Protein AF-A0A820Q4K0-F1 (afdb_monomer_lite)

Foldseek 3Di:
DVVVVVVCVVCVVVVHHCPDDDDQQLLLVLLVCLVVQDAAWAWEWEWEAAAFKTKIWIWIDHRQEIETQFIFMDGGAHNVNLLVLVLVVVQVVCCVPVVDGLVVPPPLSVLSSVQSSVQLLVQLPDQKDWRWDQCSDPRDTDTDMDGNVNSCVSCVVSLLVSVVRVVVRCVSSVHDLQRHDAYEYAYDRCSRVSSLVSVCVVSVNDDHDPPDDRVCSSVSSVCLQVPPDDPSNPPRDYDDDDNDDDDDDD

Sequence (250 aa):
TSKRQAIKDAGAIAGLTVLCIMNESTTTAIAYGLVNKISAERNVLAFDLGGSNVNITVLKIEEDDFKATSIASSTHLGGDDFVNRMVEYFVRDFKRKYNKDLQDSKRGLRQLRNACEFAKLTLSSSCQASIEIDSLHEDIDFYWTITRECCEELNADLFRSTIEPIEKALRDAKIDKASVHEIVLVGGSTRIPKVQQILQDFFNGKQLNRSMELDEAVAYGAAVLTGDKSEEVKDLLLMEVVPHSLASKI

Radius of gyration: 21.15 Å; chains: 1; bounding box: 47×46×64 Å

Secondary structure (DSSP, 8-state):
-HHHHHHHHHHHHTT--------HHHHHHHHHHHHHT--S-EEEEEEEE-SS-EEEEEEEEETTEEEEEEEEEESS-SHHHHHHHHHHHHHHHHHHHHS--GGG-HHHHHHHHHHHHHHHHHHTTSSEEEEEEEEEETTEEEEEEEEHHHHHHHTHHHHHHTHHHHHHHHHHHT--GGG--EEEEESGGGG-HHHHHHHHHHTTTPPPB-SS-HHHHHHHHHHHHHSS--TTTTT-EEEPPPSS------

Structure (mmCIF, N/CA/C/O backbone):
data_AF-A0A820Q4K0-F1
#
_entry.id   AF-A0A820Q4K0-F1
#
loop_
_atom_site.group_PDB
_atom_site.id
_atom_site.type_symbol
_atom_site.label_atom_id
_atom_site.label_alt_id
_atom_site.label_comp_id
_atom_site.label_asym_id
_atom_site.label_entity_id
_atom_site.label_seq_id
_atom_site.pdbx_PDB_ins_code
_atom_site.Cartn_x
_atom_site.Cartn_y
_atom_site.Cartn_z
_atom_site.occupancy
_atom_site.B_iso_or_equiv
_atom_site.auth_seq_id
_atom_site.auth_comp_id
_atom_site.auth_asym_id
_atom_site.auth_atom_id
_atom_site.pdbx_PDB_model_num
ATOM 1 N N . THR A 1 1 ? -10.474 9.992 -18.055 1.00 57.84 1 THR A N 1
ATOM 2 C CA . THR A 1 1 ? -10.602 11.339 -18.660 1.00 57.84 1 THR A CA 1
ATOM 3 C C . THR A 1 1 ? -11.122 12.387 -17.682 1.00 57.84 1 THR A C 1
ATOM 5 O O . THR A 1 1 ? -10.485 13.422 -17.589 1.00 57.84 1 THR A O 1
ATOM 8 N N . SER A 1 2 ? -12.155 12.126 -16.865 1.00 76.31 2 SER A N 1
ATOM 9 C CA . SER A 1 2 ? -12.651 1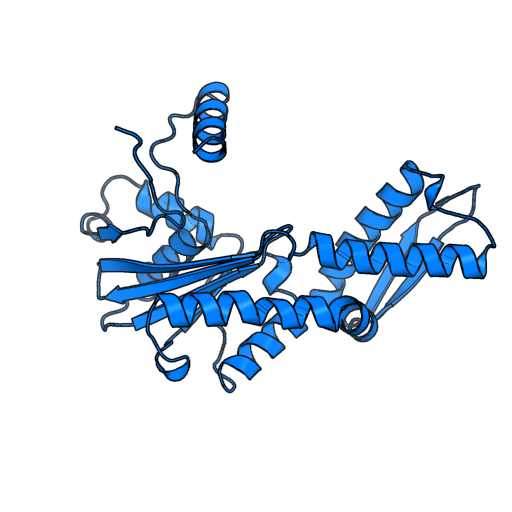3.101 -15.860 1.00 76.31 2 SER A CA 1
ATOM 10 C C . SER A 1 2 ? -11.624 13.497 -14.772 1.00 76.31 2 SER A C 1
ATOM 12 O O . SER A 1 2 ? -11.409 14.683 -14.548 1.00 76.31 2 SER A O 1
ATOM 14 N N . LYS A 1 3 ? -10.907 12.538 -14.158 1.00 75.31 3 LYS A N 1
ATOM 15 C CA . LYS A 1 3 ? -9.921 12.837 -13.091 1.00 75.31 3 LYS A CA 1
ATOM 16 C C . LYS A 1 3 ? -8.741 13.706 -13.555 1.00 75.31 3 LYS A C 1
ATOM 18 O O . LYS A 1 3 ? -8.362 14.638 -12.862 1.00 75.31 3 LYS A O 1
ATOM 23 N N . ARG A 1 4 ? -8.174 13.423 -14.738 1.00 81.88 4 ARG A N 1
ATOM 24 C CA . ARG A 1 4 ? -7.051 14.210 -15.287 1.00 81.88 4 ARG A CA 1
ATOM 25 C C . ARG A 1 4 ? -7.471 15.650 -15.605 1.00 81.88 4 ARG A C 1
ATOM 27 O O . ARG A 1 4 ? -6.671 16.552 -15.404 1.00 81.88 4 ARG A O 1
ATOM 34 N N . GLN A 1 5 ? -8.713 15.870 -16.046 1.00 84.38 5 GLN A N 1
ATOM 35 C CA . GLN A 1 5 ? -9.229 17.225 -16.249 1.00 84.38 5 GLN A CA 1
ATOM 36 C C . GLN A 1 5 ? -9.386 17.969 -14.918 1.00 84.38 5 GLN A C 1
ATOM 38 O O . GLN A 1 5 ? -8.884 19.077 -14.794 1.00 84.38 5 GLN A O 1
ATOM 43 N N . ALA A 1 6 ? -9.952 17.318 -13.897 1.00 88.56 6 ALA A N 1
ATOM 44 C CA . ALA A 1 6 ? -10.088 17.916 -12.568 1.00 88.56 6 ALA A CA 1
ATOM 4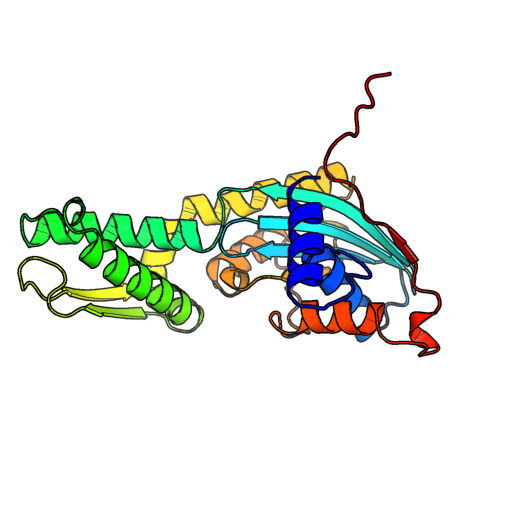5 C C . ALA A 1 6 ? -8.738 18.354 -11.964 1.00 88.56 6 ALA A C 1
ATOM 47 O O . ALA A 1 6 ? -8.668 19.390 -11.311 1.00 88.56 6 ALA A O 1
ATOM 48 N N . ILE A 1 7 ? -7.653 17.607 -12.214 1.00 87.19 7 ILE A N 1
ATOM 49 C CA . ILE A 1 7 ? -6.295 17.993 -11.788 1.00 87.19 7 ILE A CA 1
ATOM 50 C C . ILE A 1 7 ? -5.813 19.252 -12.527 1.00 87.19 7 ILE A C 1
ATOM 52 O O . ILE A 1 7 ? -5.234 20.138 -11.901 1.00 87.19 7 ILE A O 1
ATOM 56 N N . LYS A 1 8 ? -6.069 19.365 -13.840 1.00 88.25 8 LYS A N 1
ATOM 57 C CA . LYS A 1 8 ? -5.738 20.582 -14.605 1.00 88.25 8 LYS A CA 1
ATOM 58 C C . LYS A 1 8 ? -6.500 21.794 -14.082 1.00 88.25 8 LYS A C 1
ATOM 60 O O . LYS A 1 8 ? -5.903 22.850 -13.898 1.00 88.25 8 LYS A O 1
ATOM 65 N N . ASP A 1 9 ? -7.788 21.616 -13.806 1.00 90.38 9 ASP A N 1
ATOM 66 C CA . ASP A 1 9 ? -8.648 22.678 -13.290 1.00 90.38 9 ASP A CA 1
ATOM 67 C C . ASP A 1 9 ? -8.188 23.117 -11.890 1.00 90.38 9 ASP A C 1
ATOM 69 O O . ASP A 1 9 ? -8.082 24.311 -11.623 1.00 90.38 9 ASP A O 1
ATOM 73 N N . ALA A 1 10 ? -7.825 22.169 -11.018 1.00 92.75 10 ALA A N 1
ATOM 74 C CA . ALA A 1 10 ? -7.258 22.466 -9.703 1.00 92.75 10 ALA A CA 1
ATOM 75 C C . ALA A 1 10 ? -5.939 23.252 -9.801 1.00 92.75 10 ALA A C 1
ATOM 77 O O . ALA A 1 10 ? -5.748 24.218 -9.063 1.00 92.75 10 ALA A O 1
ATOM 78 N N . GLY A 1 11 ? -5.057 22.884 -10.739 1.00 91.44 11 GLY A N 1
ATOM 79 C CA . GLY A 1 11 ? -3.834 23.638 -11.023 1.00 91.44 11 GLY A CA 1
ATOM 80 C C . GLY A 1 11 ? -4.129 25.070 -11.472 1.00 91.44 11 GLY A C 1
ATOM 81 O O . GLY A 1 11 ? -3.562 26.010 -10.922 1.00 91.44 11 GLY A O 1
ATOM 82 N N . ALA A 1 12 ? -5.087 25.249 -12.386 1.00 92.31 12 ALA A N 1
ATOM 83 C CA . ALA A 1 12 ? -5.507 26.569 -12.851 1.00 92.31 12 ALA A CA 1
ATOM 84 C C . ALA A 1 12 ? -6.090 27.434 -11.718 1.00 92.31 12 ALA A C 1
ATOM 86 O O . ALA A 1 12 ? -5.747 28.610 -11.611 1.00 92.31 12 ALA A O 1
ATOM 87 N N . ILE A 1 13 ? -6.914 26.853 -10.836 1.00 94.75 13 ILE A N 1
ATOM 88 C CA . ILE A 1 13 ? -7.452 27.533 -9.643 1.00 94.75 13 ILE A CA 1
ATOM 89 C C . ILE A 1 13 ? -6.322 27.971 -8.698 1.00 94.75 13 ILE A C 1
ATOM 91 O O . ILE A 1 13 ? -6.395 29.050 -8.114 1.00 94.75 13 ILE A O 1
ATOM 95 N N . ALA A 1 14 ? -5.264 27.168 -8.574 1.00 94.56 14 ALA A N 1
ATOM 96 C CA . ALA A 1 14 ? -4.082 27.489 -7.776 1.00 94.56 14 ALA A CA 1
ATOM 97 C C . ALA A 1 14 ? -3.106 28.471 -8.462 1.00 94.56 14 ALA A C 1
ATOM 99 O O . ALA A 1 14 ? -2.073 28.801 -7.882 1.00 94.56 14 ALA A O 1
ATOM 100 N N . GLY A 1 15 ? -3.400 28.937 -9.683 1.00 93.69 15 GLY A N 1
ATOM 101 C CA . GLY A 1 15 ? -2.516 29.821 -10.450 1.00 93.69 15 GLY A CA 1
ATOM 102 C C . GLY A 1 15 ? -1.305 29.117 -11.077 1.00 93.69 15 GLY A C 1
ATOM 103 O O . GLY A 1 15 ? -0.322 29.777 -11.406 1.00 93.69 15 GLY A O 1
ATOM 104 N N . LEU A 1 16 ? -1.357 27.791 -11.240 1.00 90.94 16 LEU A N 1
ATOM 105 C CA . LEU A 1 16 ? -0.292 26.972 -11.820 1.00 90.94 16 LEU A CA 1
ATOM 106 C C . LEU A 1 16 ? -0.652 26.507 -13.237 1.00 90.94 16 LEU A C 1
ATOM 108 O O . LEU A 1 16 ? -1.731 25.965 -13.484 1.00 90.94 16 LEU A O 1
ATOM 112 N N . THR A 1 17 ? 0.295 26.635 -14.166 1.00 88.12 17 THR A N 1
ATOM 113 C CA . THR A 1 17 ? 0.176 26.047 -15.507 1.00 88.12 17 THR A CA 1
ATOM 114 C C . THR A 1 17 ? 0.579 24.575 -15.461 1.00 88.12 17 THR A C 1
ATOM 116 O O . THR A 1 17 ? 1.755 24.249 -15.312 1.00 88.12 17 THR A O 1
ATOM 119 N N . VAL A 1 18 ? -0.389 23.668 -15.613 1.00 84.94 18 VAL A N 1
ATOM 120 C CA . VAL A 1 18 ? -0.128 22.218 -15.632 1.00 84.94 18 VAL A CA 1
ATOM 121 C C . VAL A 1 18 ? 0.455 21.807 -16.987 1.00 84.94 18 VAL A C 1
ATOM 123 O O . VAL A 1 18 ? -0.283 21.639 -17.958 1.00 84.94 18 VAL A O 1
ATOM 126 N N . LEU A 1 19 ? 1.780 21.637 -17.041 1.00 82.25 19 LEU A N 1
ATOM 127 C CA . LEU A 1 19 ? 2.513 21.258 -18.258 1.00 82.25 19 LEU A CA 1
ATOM 128 C C . LEU A 1 19 ? 2.236 19.809 -18.681 1.00 82.25 19 LEU A C 1
ATOM 130 O O . LEU A 1 19 ? 1.968 19.534 -19.848 1.00 82.25 19 LEU A O 1
ATOM 134 N N . CYS A 1 20 ? 2.269 18.882 -17.724 1.00 80.38 20 CYS A N 1
ATOM 135 C CA . CYS A 1 20 ? 2.061 17.458 -17.956 1.00 80.38 20 CYS A CA 1
ATOM 136 C C . CYS A 1 20 ? 1.404 16.806 -16.730 1.00 80.38 20 CYS A C 1
ATOM 138 O O . CYS A 1 20 ? 1.534 17.296 -15.610 1.00 80.38 20 CYS A O 1
ATOM 140 N N . ILE A 1 21 ? 0.684 15.701 -16.945 1.00 81.62 21 ILE A N 1
ATOM 141 C CA . ILE A 1 21 ? 0.180 14.827 -15.879 1.00 81.62 21 ILE A CA 1
ATOM 142 C C . ILE A 1 21 ? 0.748 13.440 -16.134 1.00 81.62 21 ILE A C 1
ATOM 144 O O . ILE A 1 21 ? 0.435 12.831 -17.161 1.00 81.62 21 ILE A O 1
ATOM 148 N N . MET A 1 22 ? 1.526 12.949 -15.179 1.00 78.75 22 MET A N 1
ATOM 149 C CA . MET A 1 22 ? 2.249 11.683 -15.270 1.00 78.75 22 MET A CA 1
ATOM 150 C C . MET A 1 22 ? 1.752 10.716 -14.207 1.00 78.75 22 MET A C 1
ATOM 152 O O . MET A 1 22 ? 1.202 11.136 -13.184 1.00 78.75 22 MET A O 1
ATOM 156 N N . ASN A 1 23 ? 1.916 9.420 -14.458 1.00 79.12 23 ASN A N 1
ATOM 157 C CA . ASN A 1 23 ? 1.622 8.420 -13.441 1.00 79.12 23 ASN A CA 1
ATOM 158 C C . ASN A 1 23 ? 2.784 8.331 -12.442 1.00 79.12 23 ASN A C 1
ATOM 160 O O . ASN A 1 23 ? 3.955 8.438 -12.813 1.00 79.12 23 ASN A O 1
ATOM 164 N N . GLU A 1 24 ? 2.452 8.109 -11.173 1.00 79.81 24 GLU A N 1
ATOM 165 C CA . GLU A 1 24 ? 3.412 8.064 -10.067 1.00 79.81 24 GLU A CA 1
ATOM 166 C C . GLU A 1 24 ? 4.464 6.965 -10.264 1.00 79.81 24 GLU A C 1
ATOM 168 O O . GLU A 1 24 ? 5.661 7.240 -10.308 1.00 79.81 24 GLU A O 1
ATOM 173 N N . SER A 1 25 ? 4.011 5.732 -10.502 1.00 80.50 25 SER A N 1
ATOM 174 C CA . SER A 1 25 ? 4.875 4.567 -10.721 1.00 80.50 25 SER A CA 1
ATOM 175 C C . SER A 1 25 ? 5.806 4.722 -11.926 1.00 80.50 25 SER A C 1
ATOM 177 O O . SER A 1 25 ? 6.966 4.316 -11.869 1.00 80.50 25 SER A O 1
ATOM 179 N N . THR A 1 26 ? 5.331 5.353 -13.003 1.00 79.94 26 THR A N 1
ATOM 180 C CA . THR A 1 26 ? 6.148 5.674 -14.179 1.00 79.94 26 THR A CA 1
ATOM 181 C C . THR A 1 26 ? 7.203 6.724 -13.840 1.00 79.94 26 THR A C 1
ATOM 183 O O . THR A 1 26 ? 8.375 6.535 -14.149 1.00 79.94 26 THR A O 1
ATOM 186 N N . THR A 1 27 ? 6.810 7.795 -13.149 1.00 82.12 27 THR A N 1
ATOM 187 C CA . THR A 1 27 ? 7.708 8.890 -12.752 1.00 82.12 27 THR A CA 1
ATOM 188 C C . THR A 1 27 ? 8.833 8.390 -11.843 1.00 82.12 27 THR A C 1
ATOM 190 O O . THR A 1 27 ? 10.001 8.701 -12.073 1.00 82.12 27 THR A O 1
ATOM 193 N N . THR A 1 28 ? 8.506 7.547 -10.862 1.00 80.56 28 THR A N 1
ATOM 194 C CA . THR A 1 28 ? 9.495 6.943 -9.961 1.00 80.56 28 THR A CA 1
ATOM 195 C C . THR A 1 28 ? 10.444 5.993 -10.691 1.00 80.56 28 THR A C 1
ATOM 197 O O . THR A 1 28 ? 11.642 5.988 -10.416 1.00 80.56 28 THR A O 1
ATOM 200 N N . ALA A 1 29 ? 9.954 5.214 -11.656 1.00 78.12 29 ALA A N 1
ATOM 201 C CA . ALA A 1 29 ? 10.814 4.339 -12.449 1.00 78.12 29 ALA A CA 1
ATOM 202 C C . ALA A 1 29 ? 11.777 5.113 -13.370 1.00 78.12 29 ALA A C 1
ATOM 204 O O . ALA A 1 29 ? 12.913 4.680 -13.564 1.00 78.12 29 ALA A O 1
ATOM 205 N N . ILE A 1 30 ? 11.360 6.268 -13.900 1.00 77.62 30 ILE A N 1
ATOM 206 C CA . ILE A 1 30 ? 12.244 7.167 -14.661 1.00 77.62 30 ILE A CA 1
ATOM 207 C C . ILE A 1 30 ? 13.328 7.729 -13.748 1.00 77.62 30 ILE A C 1
ATOM 209 O O . ILE A 1 30 ? 14.513 7.635 -14.061 1.00 77.62 30 ILE A O 1
ATOM 213 N N . ALA A 1 31 ? 12.926 8.254 -12.587 1.00 80.88 31 ALA A N 1
ATOM 214 C CA . ALA A 1 31 ? 13.856 8.743 -11.579 1.00 80.88 31 ALA A CA 1
ATOM 215 C C . ALA A 1 31 ? 14.898 7.669 -11.215 1.00 80.88 31 ALA A C 1
ATOM 217 O O . ALA A 1 31 ? 16.091 7.957 -11.142 1.00 80.88 31 ALA A O 1
ATOM 218 N N . TYR A 1 32 ? 14.458 6.415 -11.091 1.00 80.00 32 TYR A N 1
ATOM 219 C CA . TYR A 1 32 ? 15.334 5.272 -10.866 1.00 80.00 32 TYR A CA 1
ATOM 220 C C . TYR A 1 32 ? 16.336 5.038 -12.006 1.00 80.00 32 TYR A C 1
ATOM 222 O O . TYR A 1 32 ? 17.532 4.898 -11.733 1.00 80.00 32 TYR A O 1
ATOM 230 N N . GLY A 1 33 ? 15.884 4.988 -13.263 1.00 78.44 33 GLY A N 1
ATOM 231 C CA . GLY A 1 33 ? 16.781 4.722 -14.394 1.00 78.44 33 GLY A CA 1
ATOM 232 C C . GLY A 1 33 ? 17.818 5.826 -14.607 1.00 78.44 33 GLY A C 1
ATOM 233 O O . GLY A 1 33 ? 18.982 5.519 -14.860 1.00 78.44 33 GLY A O 1
ATOM 234 N N . LEU A 1 34 ? 17.428 7.085 -14.384 1.00 76.19 34 LEU A N 1
ATOM 235 C CA . LEU A 1 34 ? 18.319 8.243 -14.475 1.00 76.19 34 LEU A CA 1
ATOM 236 C C . LEU A 1 34 ? 19.403 8.242 -13.393 1.00 76.19 34 LEU A C 1
ATOM 238 O O . LEU A 1 34 ? 20.582 8.434 -13.689 1.00 76.19 34 LEU A O 1
ATOM 242 N N . VAL A 1 35 ? 19.033 7.970 -12.137 1.00 76.69 35 VAL A N 1
ATOM 243 C CA . VAL A 1 35 ? 19.993 7.940 -11.020 1.00 76.69 35 VAL A CA 1
ATOM 244 C C . VAL A 1 35 ? 21.005 6.800 -11.176 1.00 76.69 35 VAL A C 1
ATOM 246 O O . VAL A 1 35 ? 22.177 6.964 -10.837 1.00 76.69 35 VAL A O 1
ATOM 249 N N . ASN A 1 36 ? 20.580 5.650 -11.707 1.00 75.69 36 ASN A N 1
ATOM 250 C CA . ASN A 1 36 ? 21.418 4.450 -11.784 1.00 75.69 36 ASN A CA 1
ATOM 251 C C . ASN A 1 36 ? 22.207 4.298 -13.097 1.00 75.69 36 ASN A C 1
ATOM 253 O O . ASN A 1 36 ? 22.959 3.331 -13.215 1.00 75.69 36 ASN A O 1
ATOM 257 N N . LYS A 1 37 ? 22.072 5.230 -14.055 1.00 72.25 37 LYS A N 1
ATOM 258 C CA . LYS A 1 37 ? 22.788 5.239 -15.350 1.00 72.25 37 LYS A CA 1
ATOM 259 C C . LYS A 1 37 ? 22.780 3.869 -16.041 1.00 72.25 37 LYS A C 1
ATOM 261 O O . LYS A 1 37 ? 23.823 3.245 -16.253 1.00 72.25 37 LYS A O 1
ATOM 266 N N . ILE A 1 38 ? 21.581 3.372 -16.337 1.00 73.12 38 ILE A N 1
ATOM 267 C CA . ILE A 1 38 ? 21.377 2.037 -16.905 1.00 73.12 38 ILE A CA 1
ATOM 268 C C . ILE A 1 38 ? 21.881 1.999 -18.357 1.00 73.12 38 ILE A C 1
ATOM 270 O O . ILE A 1 38 ? 21.264 2.563 -19.249 1.00 73.12 38 ILE A O 1
ATOM 274 N N . SER A 1 39 ? 22.988 1.293 -18.601 1.00 72.38 39 SER A N 1
ATOM 275 C CA . SER A 1 39 ? 23.614 1.171 -19.930 1.00 72.38 39 SER A CA 1
ATOM 276 C C . SER A 1 39 ? 23.182 -0.055 -20.742 1.00 72.38 39 SER A C 1
ATOM 278 O O . SER A 1 39 ? 23.618 -0.230 -21.873 1.00 72.38 39 SER A O 1
ATOM 280 N N . ALA A 1 40 ? 22.372 -0.943 -20.166 1.00 84.62 40 ALA A N 1
ATOM 281 C CA . ALA A 1 40 ? 21.890 -2.153 -20.825 1.00 84.62 40 ALA A CA 1
ATOM 282 C C . ALA A 1 40 ? 20.383 -2.284 -20.635 1.00 84.62 40 ALA A C 1
ATOM 284 O O . ALA A 1 40 ? 19.865 -1.887 -19.594 1.00 84.62 40 ALA A O 1
ATOM 285 N N . GLU A 1 41 ? 19.707 -2.899 -21.603 1.00 88.75 41 GLU A N 1
ATOM 286 C CA . GLU A 1 41 ? 18.271 -3.159 -21.537 1.00 88.75 41 GLU A CA 1
ATOM 287 C C . GLU A 1 41 ? 17.882 -3.840 -20.213 1.00 88.75 41 GLU A C 1
ATOM 289 O O . GLU A 1 41 ? 18.374 -4.921 -19.874 1.00 88.75 41 GLU A O 1
ATOM 294 N N . ARG A 1 42 ? 16.969 -3.215 -19.462 1.00 91.50 42 ARG A N 1
ATOM 295 C CA . ARG A 1 42 ? 16.428 -3.760 -18.215 1.00 91.50 42 ARG A CA 1
ATOM 296 C C . ARG A 1 42 ? 14.915 -3.658 -18.167 1.00 91.50 42 ARG A C 1
ATOM 298 O O . ARG A 1 42 ? 14.326 -2.607 -18.398 1.00 91.50 42 ARG A O 1
ATOM 305 N N . ASN A 1 43 ? 14.296 -4.757 -17.750 1.00 93.31 43 ASN A N 1
ATOM 306 C CA . ASN A 1 43 ? 12.899 -4.762 -17.329 1.00 93.31 43 ASN A CA 1
ATOM 307 C C . ASN A 1 43 ? 12.816 -4.393 -15.847 1.00 93.31 43 ASN A C 1
ATOM 309 O O . ASN A 1 43 ? 13.322 -5.131 -14.995 1.00 93.31 43 ASN A O 1
ATOM 313 N N . VAL A 1 44 ? 12.163 -3.279 -15.548 1.00 92.62 44 VAL A N 1
ATOM 314 C CA . VAL A 1 44 ? 11.932 -2.771 -14.196 1.00 92.62 44 VAL A CA 1
ATOM 315 C C . VAL A 1 44 ? 10.452 -2.895 -13.869 1.00 92.62 44 VAL A C 1
ATOM 317 O O . VAL A 1 44 ? 9.602 -2.498 -14.662 1.00 92.62 44 VAL A O 1
ATOM 320 N N . LEU A 1 45 ? 10.133 -3.436 -12.698 1.00 94.50 45 LEU A N 1
ATOM 321 C CA . LEU A 1 45 ? 8.769 -3.467 -12.186 1.00 94.50 45 LEU A CA 1
ATOM 322 C C . LEU A 1 45 ? 8.619 -2.432 -11.075 1.00 94.50 45 LEU A C 1
ATOM 324 O O . LEU A 1 45 ? 9.256 -2.548 -10.032 1.00 94.50 45 LEU A O 1
ATOM 328 N N . ALA A 1 46 ? 7.763 -1.439 -11.290 1.00 92.50 46 ALA A N 1
ATOM 329 C CA . ALA A 1 46 ? 7.354 -0.501 -10.256 1.00 92.50 46 ALA A CA 1
ATOM 330 C C . ALA A 1 46 ? 6.117 -1.053 -9.533 1.00 92.50 46 ALA A C 1
ATOM 332 O O . ALA A 1 46 ? 5.058 -1.218 -10.144 1.00 92.50 46 ALA A O 1
ATOM 333 N N . PHE A 1 47 ? 6.271 -1.357 -8.244 1.00 94.12 47 PHE A N 1
ATOM 334 C CA . PHE A 1 47 ? 5.215 -1.810 -7.342 1.00 94.12 47 PHE A CA 1
ATOM 335 C C . PHE A 1 47 ? 4.754 -0.630 -6.481 1.00 94.12 47 PHE A C 1
ATOM 337 O O . PHE A 1 47 ? 5.393 -0.306 -5.480 1.00 94.12 47 PHE A O 1
ATOM 344 N N . ASP A 1 48 ? 3.664 0.016 -6.889 1.00 92.19 48 ASP A N 1
ATOM 345 C CA . ASP A 1 48 ? 3.060 1.148 -6.188 1.00 92.19 48 ASP A CA 1
ATOM 346 C C . ASP A 1 48 ? 1.911 0.680 -5.297 1.00 92.19 48 ASP A C 1
ATOM 348 O O . ASP A 1 48 ? 0.871 0.266 -5.803 1.00 92.19 48 ASP A O 1
ATOM 352 N N . LEU A 1 49 ? 2.097 0.732 -3.976 1.00 93.38 49 LEU A N 1
ATOM 353 C CA . LEU A 1 49 ? 1.051 0.446 -2.995 1.00 93.38 49 LEU A CA 1
ATOM 354 C C . LEU A 1 49 ? 0.784 1.692 -2.148 1.00 93.38 49 LEU A C 1
ATOM 356 O O . LEU A 1 49 ? 1.484 1.987 -1.172 1.00 93.38 49 LEU A O 1
ATOM 360 N N . GLY A 1 50 ? -0.276 2.403 -2.518 1.00 90.44 50 GLY A N 1
ATOM 361 C CA . GLY A 1 50 ? -0.707 3.631 -1.870 1.00 90.44 50 GLY A CA 1
ATOM 362 C C . GLY A 1 50 ? -1.711 3.412 -0.734 1.00 90.44 50 GLY A C 1
ATOM 363 O O . GLY A 1 50 ? -1.789 2.357 -0.094 1.00 90.44 50 GLY A O 1
ATOM 364 N N . GLY A 1 51 ? -2.499 4.455 -0.465 1.00 89.94 51 GLY A N 1
ATOM 365 C CA . GLY A 1 51 ? -3.572 4.422 0.532 1.00 89.94 51 GLY A CA 1
ATOM 366 C C . GLY A 1 51 ? -4.807 3.652 0.063 1.00 89.94 51 GLY A C 1
ATOM 367 O O . GLY A 1 51 ? -5.353 2.867 0.817 1.00 89.94 51 GLY A O 1
ATOM 368 N N . SER A 1 52 ? -5.221 3.801 -1.193 1.00 89.75 52 SER A N 1
ATOM 369 C CA . SER A 1 52 ? -6.510 3.265 -1.673 1.00 89.75 52 SER A CA 1
ATOM 370 C C . SER A 1 52 ? -6.397 2.278 -2.830 1.00 89.75 52 SER A C 1
ATOM 372 O O . SER A 1 52 ? -7.389 1.682 -3.247 1.00 89.75 52 SER A O 1
ATOM 374 N N . ASN A 1 53 ? -5.211 2.153 -3.412 1.00 90.56 53 ASN A N 1
ATOM 375 C CA . ASN A 1 53 ? -5.001 1.369 -4.613 1.00 90.56 53 ASN A CA 1
ATOM 376 C C . ASN A 1 53 ? -3.574 0.831 -4.673 1.00 90.56 53 ASN A C 1
ATOM 378 O O . ASN A 1 53 ? -2.663 1.359 -4.028 1.00 90.56 53 ASN A O 1
ATOM 382 N N . VAL A 1 54 ? -3.427 -0.206 -5.490 1.00 93.00 54 VAL A N 1
ATOM 383 C CA . VAL A 1 54 ? -2.144 -0.738 -5.929 1.00 93.00 54 VAL A CA 1
ATOM 384 C C . VAL A 1 54 ? -2.048 -0.588 -7.443 1.00 93.00 54 VAL A C 1
ATOM 386 O O . VAL A 1 54 ? -2.992 -0.937 -8.160 1.00 93.00 54 VAL A O 1
ATOM 389 N N . ASN A 1 55 ? -0.919 -0.078 -7.928 1.00 91.81 55 ASN A N 1
ATOM 390 C CA . ASN A 1 55 ? -0.598 0.044 -9.345 1.00 91.81 55 ASN A CA 1
ATOM 391 C C . ASN A 1 55 ? 0.718 -0.679 -9.630 1.00 91.81 55 ASN A C 1
ATOM 393 O O . ASN A 1 55 ? 1.726 -0.468 -8.963 1.00 91.81 55 ASN A O 1
ATOM 397 N N . ILE A 1 56 ? 0.721 -1.520 -10.653 1.00 93.88 56 ILE A N 1
ATOM 398 C CA . ILE A 1 56 ? 1.907 -2.213 -11.135 1.00 93.88 56 ILE A CA 1
ATOM 399 C C . ILE A 1 56 ? 2.214 -1.699 -12.525 1.00 93.88 56 ILE A C 1
ATOM 401 O O . ILE A 1 56 ? 1.375 -1.811 -13.419 1.00 93.88 56 ILE A O 1
ATOM 405 N N . THR A 1 57 ? 3.425 -1.190 -12.710 1.00 92.94 57 THR A N 1
ATOM 406 C CA . THR A 1 57 ? 3.927 -0.788 -14.023 1.00 92.94 57 THR A CA 1
ATOM 407 C C . THR A 1 57 ? 5.153 -1.617 -14.351 1.00 92.94 57 THR A C 1
ATOM 409 O O . THR A 1 57 ? 6.106 -1.653 -13.575 1.00 92.94 57 THR A O 1
ATOM 412 N N . VAL A 1 58 ? 5.146 -2.267 -15.510 1.00 93.56 58 VAL A N 1
ATOM 413 C CA . VAL A 1 58 ? 6.353 -2.882 -16.071 1.00 93.56 58 VAL A CA 1
ATOM 414 C C . VAL A 1 58 ? 6.938 -1.902 -17.072 1.00 93.56 58 VAL A C 1
ATOM 416 O O . VAL A 1 58 ? 6.241 -1.453 -17.982 1.00 93.56 58 VAL A O 1
ATOM 419 N N . LEU A 1 59 ? 8.209 -1.561 -16.898 1.00 91.44 59 LEU A N 1
ATOM 420 C CA . LEU A 1 59 ? 8.957 -0.689 -17.786 1.00 91.44 59 LEU A CA 1
ATOM 421 C C . LEU A 1 59 ? 10.109 -1.453 -18.416 1.00 91.44 59 LEU A C 1
ATOM 423 O O . LEU A 1 59 ? 10.768 -2.262 -17.766 1.00 91.44 59 LEU A O 1
ATOM 427 N N . LYS A 1 60 ? 10.362 -1.143 -19.677 1.00 91.38 60 LYS A N 1
ATOM 428 C CA . LYS A 1 60 ? 11.593 -1.465 -20.374 1.00 91.38 60 LYS A CA 1
ATOM 429 C C . LYS A 1 60 ? 12.422 -0.184 -20.430 1.00 91.38 60 LYS A C 1
ATOM 431 O O . LYS A 1 60 ? 11.917 0.829 -20.911 1.00 91.38 60 LYS A O 1
ATOM 436 N N . ILE A 1 61 ? 13.633 -0.234 -19.886 1.00 88.56 61 ILE A N 1
ATOM 437 C CA . ILE A 1 61 ? 14.574 0.888 -19.850 1.00 88.56 61 ILE A CA 1
ATOM 438 C C . ILE A 1 61 ? 15.814 0.489 -20.643 1.00 88.56 61 ILE A C 1
ATOM 440 O O . ILE A 1 61 ? 16.402 -0.561 -20.368 1.00 88.56 61 ILE A O 1
ATOM 444 N N . GLU A 1 62 ? 16.194 1.310 -21.613 1.00 86.88 62 GLU A N 1
ATOM 445 C CA . GLU A 1 62 ? 17.386 1.136 -22.442 1.00 86.88 62 GLU A CA 1
ATOM 446 C C . GLU A 1 62 ? 18.015 2.511 -22.685 1.00 86.88 62 GLU A C 1
ATOM 448 O O . GLU A 1 62 ? 17.427 3.332 -23.380 1.00 86.88 62 GLU A O 1
ATOM 453 N N . GLU A 1 63 ? 19.181 2.764 -22.080 1.00 81.44 63 GLU A N 1
ATOM 454 C CA . GLU A 1 63 ? 19.839 4.080 -22.086 1.00 81.44 63 GLU A CA 1
ATOM 455 C C . GLU A 1 63 ? 18.866 5.197 -21.650 1.00 81.44 63 GLU A C 1
ATOM 457 O O . GLU A 1 63 ? 18.491 5.245 -20.475 1.00 81.44 63 GLU A O 1
ATOM 462 N N . ASP A 1 64 ? 18.423 6.036 -22.591 1.00 75.81 64 ASP A N 1
ATOM 463 C CA . ASP A 1 64 ? 17.504 7.160 -22.371 1.00 75.81 64 ASP A CA 1
ATOM 464 C C . ASP A 1 64 ? 16.062 6.892 -22.874 1.00 75.81 64 ASP A C 1
ATOM 466 O O . ASP A 1 64 ? 15.208 7.784 -22.832 1.00 75.81 64 ASP A O 1
ATOM 470 N N . ASP A 1 65 ? 15.751 5.669 -23.332 1.00 81.94 65 ASP A N 1
ATOM 471 C CA . ASP A 1 65 ? 14.396 5.251 -23.728 1.00 81.94 65 ASP A CA 1
ATOM 472 C C . ASP A 1 65 ? 13.669 4.547 -22.571 1.00 81.94 65 ASP A C 1
ATOM 474 O O . ASP A 1 65 ? 14.062 3.476 -22.089 1.00 81.94 65 ASP A O 1
ATOM 478 N N . PHE A 1 66 ? 12.564 5.155 -22.135 1.00 83.94 66 PHE A N 1
ATOM 479 C CA . PHE A 1 66 ? 11.728 4.687 -21.038 1.00 83.94 66 PHE A CA 1
ATOM 480 C C . PHE A 1 66 ? 10.344 4.321 -21.564 1.00 83.94 66 PHE A C 1
ATOM 482 O O . PHE A 1 66 ? 9.472 5.168 -21.802 1.00 83.94 66 PHE A O 1
ATOM 489 N N . LYS A 1 67 ? 10.090 3.017 -21.672 1.00 86.62 67 LYS A N 1
ATOM 490 C CA . LYS A 1 67 ? 8.834 2.501 -22.212 1.00 86.62 67 LYS A CA 1
ATOM 491 C C . LYS A 1 67 ? 8.065 1.701 -21.176 1.00 86.62 67 LYS A C 1
ATOM 493 O O . LYS A 1 67 ? 8.458 0.590 -20.821 1.00 86.62 67 LYS A O 1
ATOM 498 N N . ALA A 1 68 ? 6.908 2.206 -20.754 1.00 88.75 68 ALA A N 1
ATOM 499 C CA . ALA A 1 68 ? 5.949 1.377 -20.033 1.00 88.75 68 ALA A CA 1
ATOM 500 C C . ALA A 1 68 ? 5.400 0.311 -20.997 1.00 88.75 68 ALA A C 1
ATOM 502 O O . ALA A 1 68 ? 4.892 0.634 -22.069 1.00 88.75 68 ALA A O 1
ATOM 503 N N . THR A 1 69 ? 5.522 -0.967 -20.649 1.00 90.88 69 THR A N 1
ATOM 504 C CA . THR A 1 69 ? 5.015 -2.083 -21.464 1.00 90.88 69 THR A CA 1
ATOM 505 C C . THR A 1 69 ? 3.637 -2.539 -21.006 1.00 90.88 69 THR A C 1
ATOM 507 O O . THR A 1 69 ? 2.831 -2.973 -21.826 1.00 90.88 69 THR A O 1
ATOM 510 N N . SER A 1 70 ? 3.337 -2.404 -19.714 1.00 92.94 70 SER A N 1
ATOM 511 C CA . SER A 1 70 ? 2.028 -2.711 -19.142 1.00 92.94 70 SER A CA 1
ATOM 512 C C . SER A 1 70 ? 1.767 -1.900 -17.878 1.00 92.94 70 SER A C 1
ATOM 514 O O . SER A 1 70 ? 2.699 -1.491 -17.180 1.00 92.94 70 SER A O 1
ATOM 516 N N . ILE A 1 71 ? 0.482 -1.692 -17.590 1.00 90.69 71 ILE A N 1
ATOM 517 C CA . ILE A 1 71 ? 0.004 -1.108 -16.340 1.00 90.69 71 ILE A CA 1
ATOM 518 C C . ILE A 1 71 ? -1.207 -1.917 -15.879 1.00 90.69 71 ILE A C 1
ATOM 520 O O . ILE A 1 71 ? -2.196 -2.026 -16.606 1.00 90.69 71 ILE A O 1
ATOM 524 N N . ALA A 1 72 ? -1.151 -2.451 -14.664 1.00 91.75 72 ALA A N 1
ATOM 525 C CA . ALA A 1 72 ? -2.273 -3.107 -14.004 1.00 91.75 72 ALA A CA 1
ATOM 526 C C . ALA A 1 72 ? -2.562 -2.419 -12.671 1.00 91.75 72 ALA A C 1
ATOM 528 O O . ALA A 1 72 ? -1.650 -1.950 -12.000 1.00 91.75 72 ALA A O 1
ATOM 529 N N . SER A 1 73 ? -3.826 -2.362 -12.263 1.00 88.81 73 SER A N 1
ATOM 530 C CA . SER A 1 73 ? -4.201 -1.759 -10.987 1.00 88.81 73 SER A CA 1
ATOM 531 C C . SER A 1 73 ? -5.372 -2.475 -10.328 1.00 88.81 73 SER A C 1
ATOM 533 O O . SER A 1 73 ? -6.165 -3.142 -11.000 1.00 88.81 73 SER A O 1
ATOM 535 N N . SER A 1 74 ? -5.476 -2.322 -9.008 1.00 88.44 74 SER A N 1
ATOM 536 C CA . SER A 1 74 ? -6.639 -2.718 -8.211 1.00 88.44 74 SER A CA 1
ATOM 537 C C . SER A 1 74 ? -7.065 -1.553 -7.316 1.00 88.44 74 SER A C 1
ATOM 539 O O . SER A 1 74 ? -6.240 -0.953 -6.628 1.00 88.44 74 SER A O 1
ATOM 541 N N . THR A 1 75 ? -8.352 -1.191 -7.368 1.00 80.75 75 THR A N 1
ATOM 542 C CA . THR A 1 75 ? -8.890 0.067 -6.810 1.00 80.75 75 THR A CA 1
ATOM 543 C C . THR A 1 75 ? -9.545 -0.058 -5.431 1.00 80.75 75 THR A C 1
ATOM 545 O O . THR A 1 75 ? -10.182 0.890 -4.983 1.00 80.75 75 THR A O 1
ATOM 548 N N . HIS A 1 76 ? -9.406 -1.199 -4.763 1.00 82.25 76 HIS A N 1
ATOM 549 C CA . HIS A 1 76 ? -9.891 -1.447 -3.396 1.00 82.25 76 HIS A CA 1
ATOM 550 C C . HIS A 1 76 ? -8.864 -2.286 -2.636 1.00 82.25 76 HIS A C 1
ATOM 552 O O . HIS A 1 76 ? -9.164 -3.361 -2.118 1.00 82.25 76 HIS A O 1
ATOM 558 N N . LEU A 1 77 ? -7.609 -1.855 -2.732 1.00 90.56 77 LEU A N 1
ATOM 559 C CA . LEU A 1 77 ? -6.483 -2.569 -2.163 1.00 90.56 77 LEU A CA 1
ATOM 560 C C . LEU A 1 77 ? -5.360 -1.584 -1.851 1.00 90.56 77 LEU A C 1
ATOM 562 O O . LEU A 1 77 ? -4.531 -1.280 -2.708 1.00 90.56 77 LEU A O 1
ATOM 566 N N . GLY A 1 78 ? -5.346 -1.077 -0.623 1.00 93.56 78 GLY A N 1
ATOM 567 C CA . GLY A 1 78 ? -4.293 -0.201 -0.128 1.00 93.56 78 GLY A CA 1
ATOM 568 C C . GLY A 1 78 ? -4.274 -0.067 1.394 1.00 93.56 78 GLY A C 1
ATOM 569 O O . GLY A 1 78 ? -4.932 -0.801 2.130 1.00 93.56 78 GLY A O 1
ATOM 570 N N . GLY A 1 79 ? -3.497 0.906 1.869 1.00 94.75 79 GLY A N 1
ATOM 571 C CA . GLY A 1 79 ? -3.332 1.205 3.292 1.00 94.75 79 GLY A CA 1
ATOM 572 C C . GLY A 1 79 ? -4.631 1.467 4.066 1.00 94.75 79 GLY A C 1
ATOM 573 O O . GLY A 1 79 ? -4.709 1.099 5.236 1.00 94.75 79 GLY A O 1
ATOM 574 N N . ASP A 1 80 ? -5.635 2.072 3.432 1.00 95.75 80 ASP A N 1
ATOM 575 C CA . ASP A 1 80 ? -6.955 2.345 4.004 1.00 95.75 80 ASP A CA 1
ATOM 576 C C . ASP A 1 80 ? -7.720 1.054 4.292 1.00 95.75 80 ASP A C 1
ATOM 578 O O . ASP A 1 80 ? -8.358 0.940 5.338 1.00 95.75 80 ASP A O 1
ATOM 582 N N . ASP A 1 81 ? -7.638 0.068 3.398 1.00 96.56 81 ASP A N 1
ATOM 583 C CA . ASP A 1 81 ? -8.288 -1.231 3.583 1.00 96.56 81 ASP A CA 1
ATOM 584 C C . ASP A 1 81 ? -7.660 -1.985 4.759 1.00 96.56 81 ASP A C 1
ATOM 586 O O . ASP A 1 81 ? -8.375 -2.584 5.567 1.00 96.56 81 ASP A O 1
ATOM 590 N N . PHE A 1 82 ? -6.337 -1.868 4.927 1.00 96.62 82 PHE A N 1
ATOM 591 C CA . PHE A 1 82 ? -5.638 -2.460 6.068 1.00 96.62 82 PHE A CA 1
ATOM 592 C C . PHE A 1 82 ? -6.072 -1.831 7.395 1.00 96.62 82 PHE A C 1
ATOM 594 O O . PHE A 1 82 ? -6.291 -2.528 8.390 1.00 96.62 82 PHE A O 1
ATOM 601 N N . VAL A 1 83 ? -6.247 -0.507 7.408 1.00 97.44 83 VAL A N 1
ATOM 602 C CA . VAL A 1 83 ? -6.783 0.201 8.575 1.00 97.44 83 VAL A CA 1
ATOM 603 C C . VAL A 1 83 ? -8.230 -0.178 8.842 1.00 97.44 83 VAL A C 1
ATOM 605 O O . VAL A 1 83 ? -8.587 -0.373 10.001 1.00 97.44 83 VAL A O 1
ATOM 608 N N . ASN A 1 84 ? -9.064 -0.329 7.813 1.00 96.56 84 ASN A N 1
ATOM 609 C CA . ASN A 1 84 ? -10.456 -0.737 7.997 1.00 96.56 84 ASN A CA 1
ATOM 610 C C . ASN A 1 84 ? -10.546 -2.098 8.709 1.00 96.56 84 ASN A C 1
ATOM 612 O O . ASN A 1 84 ? -11.318 -2.226 9.658 1.00 96.56 84 ASN A O 1
ATOM 616 N N . ARG A 1 85 ? -9.693 -3.074 8.356 1.00 97.12 85 ARG A N 1
ATOM 617 C CA . ARG A 1 85 ? -9.621 -4.372 9.059 1.00 97.12 85 ARG A CA 1
ATOM 618 C C . ARG A 1 85 ? -9.235 -4.232 10.531 1.00 97.12 85 ARG A C 1
ATOM 620 O O . ARG A 1 85 ? -9.827 -4.893 11.387 1.00 97.12 85 ARG A O 1
ATOM 627 N N . MET A 1 86 ? -8.283 -3.352 10.845 1.00 97.38 86 MET A N 1
ATOM 628 C CA . MET A 1 86 ? -7.915 -3.051 12.234 1.00 97.38 86 MET A CA 1
ATOM 629 C C . MET A 1 86 ? -9.078 -2.405 12.998 1.00 97.38 86 MET A C 1
ATOM 631 O O . MET A 1 86 ? -9.396 -2.826 14.109 1.00 97.38 86 MET A O 1
ATOM 635 N N . VAL A 1 87 ? -9.761 -1.428 12.395 1.00 97.25 87 VAL A N 1
ATOM 636 C CA . VAL A 1 87 ? -10.928 -0.769 12.999 1.00 97.25 87 VAL A CA 1
ATOM 637 C C . VAL A 1 87 ? -12.042 -1.783 13.265 1.00 97.25 87 VAL A C 1
ATOM 639 O O . VAL A 1 87 ? -12.563 -1.833 14.375 1.00 97.25 87 VAL A O 1
ATOM 642 N N . GLU A 1 88 ? -12.379 -2.638 12.300 1.00 96.88 88 GLU A N 1
ATOM 643 C CA . GLU A 1 88 ? -13.388 -3.695 12.462 1.00 96.88 88 GLU A CA 1
ATOM 644 C C . GLU A 1 88 ? -13.027 -4.701 13.562 1.00 96.88 88 GLU A C 1
ATOM 646 O O . GLU A 1 88 ? -13.904 -5.203 14.273 1.00 96.88 88 GLU A O 1
ATOM 651 N N . TYR A 1 89 ? -11.741 -5.025 13.712 1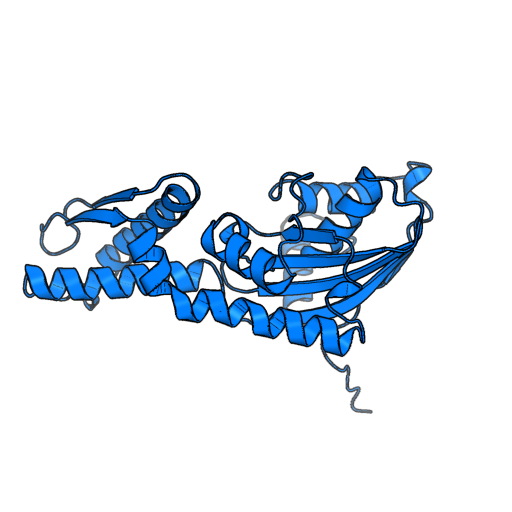.00 97.06 89 TYR A N 1
ATOM 652 C CA . TYR A 1 89 ? -11.251 -5.848 14.814 1.00 97.06 89 TYR A CA 1
ATOM 653 C C . TYR A 1 89 ? -11.504 -5.172 16.169 1.00 97.06 89 TYR A C 1
ATOM 655 O O . TYR A 1 89 ? -12.146 -5.768 17.038 1.00 97.06 89 TYR A O 1
ATOM 663 N N . PHE A 1 90 ? -11.094 -3.913 16.331 1.00 96.94 90 PHE A N 1
ATOM 664 C CA . PHE A 1 90 ? -11.252 -3.195 17.597 1.00 96.94 90 PHE A CA 1
ATOM 665 C C . PHE A 1 90 ? -12.697 -2.826 17.925 1.00 96.94 90 PHE A C 1
ATOM 667 O O . PHE A 1 90 ? -13.072 -2.862 19.091 1.00 96.94 90 PHE A O 1
ATOM 674 N N . VAL A 1 91 ? -13.543 -2.548 16.930 1.00 96.25 91 VAL A N 1
ATOM 675 C CA . VAL A 1 91 ? -14.986 -2.339 17.143 1.00 96.25 91 VAL A CA 1
ATOM 676 C C . VAL A 1 91 ? -15.632 -3.605 17.709 1.00 96.25 91 VAL A C 1
ATOM 678 O O . VAL A 1 91 ? -16.397 -3.533 18.674 1.00 96.25 91 VAL A O 1
ATOM 681 N N . ARG A 1 92 ? -15.298 -4.782 17.158 1.00 95.81 92 ARG A N 1
ATOM 682 C CA . ARG A 1 92 ? -15.790 -6.067 17.680 1.00 95.81 92 ARG A CA 1
ATOM 683 C C . ARG A 1 92 ? -15.280 -6.340 19.091 1.00 95.81 92 ARG A C 1
ATOM 685 O O . ARG A 1 92 ? -16.053 -6.799 19.931 1.00 95.81 92 ARG A O 1
ATOM 692 N N . ASP A 1 93 ? -14.009 -6.054 19.360 1.00 94.38 93 ASP A N 1
ATOM 693 C CA . ASP A 1 93 ? -13.431 -6.275 20.684 1.00 94.38 93 ASP A CA 1
ATOM 694 C C . ASP A 1 93 ? -13.998 -5.320 21.745 1.00 94.38 93 ASP A C 1
ATOM 696 O O . ASP A 1 93 ? -14.370 -5.752 22.836 1.00 94.38 93 ASP A O 1
ATOM 700 N N . PHE A 1 94 ? -14.181 -4.044 21.399 1.00 95.19 94 PHE A N 1
ATOM 701 C CA . PHE A 1 94 ? -14.842 -3.063 22.258 1.00 95.19 94 PHE A CA 1
ATOM 702 C C . PHE A 1 94 ? -16.255 -3.513 22.632 1.00 95.19 94 PHE A C 1
ATOM 704 O O . PHE A 1 94 ? -16.614 -3.536 23.811 1.00 95.19 94 PHE A O 1
ATOM 711 N N . LYS A 1 95 ? -17.035 -3.956 21.637 1.00 95.06 95 LYS A N 1
ATOM 712 C CA . LYS A 1 95 ? -18.386 -4.477 21.857 1.00 95.06 95 LYS A CA 1
ATOM 713 C C . LYS A 1 95 ? -18.387 -5.699 22.764 1.00 95.06 95 LYS A C 1
ATOM 715 O O . LYS A 1 95 ? -19.219 -5.787 23.659 1.00 95.06 95 LYS A O 1
ATOM 720 N N . ARG A 1 96 ? -17.433 -6.613 22.586 1.00 95.25 96 ARG A N 1
ATOM 721 C CA . ARG A 1 96 ? -17.277 -7.789 23.448 1.00 95.25 96 ARG A CA 1
ATOM 722 C C . ARG A 1 96 ? -16.927 -7.417 24.892 1.00 95.25 96 ARG A C 1
ATOM 724 O O . ARG A 1 96 ? -17.470 -8.025 25.807 1.00 95.25 96 ARG A O 1
ATOM 731 N N . LYS A 1 97 ? -16.021 -6.457 25.101 1.00 94.88 97 LYS A N 1
ATOM 732 C CA . LYS A 1 97 ? -15.497 -6.111 26.432 1.00 94.88 97 LYS A CA 1
ATOM 733 C C . LYS A 1 97 ? -16.424 -5.198 27.233 1.00 94.88 97 LYS A C 1
ATOM 735 O O . LYS A 1 97 ? -16.536 -5.378 28.441 1.00 94.88 97 LYS A O 1
ATOM 740 N N . TYR A 1 98 ? -17.086 -4.245 26.578 1.00 93.00 98 TYR A N 1
ATOM 741 C CA . TYR A 1 98 ? -17.916 -3.237 27.249 1.00 93.00 98 TYR A CA 1
ATOM 742 C C . TYR A 1 98 ? -19.416 -3.387 26.985 1.00 93.00 98 TYR A C 1
ATOM 744 O O . TYR A 1 98 ? -20.206 -2.664 27.583 1.00 93.00 98 TYR A O 1
ATOM 752 N N . ASN A 1 99 ? -19.827 -4.315 26.112 1.00 93.62 99 ASN A N 1
ATOM 753 C CA . ASN A 1 99 ? -21.224 -4.503 25.704 1.00 93.62 99 ASN A CA 1
ATOM 754 C C . ASN A 1 99 ? -21.865 -3.219 25.130 1.00 93.62 99 ASN A C 1
ATOM 756 O O . ASN A 1 99 ? -23.040 -2.930 25.360 1.00 93.62 99 ASN A O 1
ATOM 760 N N . LYS A 1 100 ? -21.066 -2.434 24.397 1.00 92.06 100 LYS A N 1
ATOM 761 C CA . LYS A 1 100 ? -21.439 -1.154 23.777 1.00 92.06 100 LYS A CA 1
ATOM 762 C C . LYS A 1 100 ? -21.023 -1.128 22.313 1.00 92.06 100 LYS A C 1
ATOM 764 O O . LYS A 1 100 ? -19.978 -1.674 21.965 1.00 92.06 100 LYS A O 1
ATOM 769 N N . ASP A 1 101 ? -21.831 -0.514 21.456 1.00 90.88 101 ASP A N 1
ATOM 770 C CA . ASP A 1 101 ? -21.561 -0.480 20.020 1.00 90.88 101 ASP A CA 1
ATOM 771 C C . ASP A 1 101 ? -20.934 0.854 19.595 1.00 90.88 101 ASP A C 1
ATOM 773 O O . ASP A 1 101 ? -21.557 1.911 19.655 1.00 90.88 101 ASP A O 1
ATOM 777 N N . LEU A 1 102 ? -19.684 0.804 19.127 1.00 91.50 102 LEU A N 1
ATOM 778 C CA . LEU A 1 102 ? -18.998 1.982 18.592 1.00 91.50 102 LEU A CA 1
ATOM 779 C C . LEU A 1 102 ? -19.604 2.475 17.278 1.00 91.50 102 LEU A C 1
ATOM 781 O O . LEU A 1 102 ? -19.346 3.619 16.899 1.00 91.50 102 LEU A O 1
ATOM 785 N N . GLN A 1 103 ? -20.395 1.649 16.583 1.00 86.56 103 GLN A N 1
ATOM 786 C CA . GLN A 1 103 ? -20.999 2.025 15.304 1.00 86.56 103 GLN A CA 1
ATOM 787 C C . GLN A 1 103 ? -21.935 3.235 15.422 1.00 86.56 103 GLN A C 1
ATOM 789 O O . GLN A 1 103 ? -22.052 4.011 14.472 1.00 86.56 103 GLN A O 1
ATOM 794 N N . ASP A 1 104 ? -22.502 3.463 16.607 1.00 84.38 104 ASP A N 1
ATOM 795 C CA . ASP A 1 104 ? -23.377 4.603 16.884 1.00 84.38 104 ASP A CA 1
ATOM 796 C C . ASP A 1 104 ? -22.596 5.926 17.055 1.00 84.38 104 ASP A C 1
ATOM 798 O O . ASP A 1 104 ? -23.160 7.018 16.945 1.00 84.38 104 ASP A O 1
ATOM 802 N N . SER A 1 105 ? -21.271 5.865 17.260 1.00 91.25 105 SER A N 1
ATOM 803 C CA . SER A 1 105 ? -20.409 7.030 17.493 1.00 91.25 105 SER A CA 1
ATOM 804 C C . SER A 1 105 ? -19.504 7.337 16.300 1.00 91.25 105 SER A C 1
ATOM 806 O O . SER A 1 105 ? -18.355 6.898 16.221 1.00 91.25 105 SER A O 1
ATOM 808 N N . LYS A 1 106 ? -19.965 8.213 15.395 1.00 93.31 106 LYS A N 1
ATOM 809 C CA . LYS A 1 106 ? -19.137 8.718 14.276 1.00 93.31 106 LYS A CA 1
ATOM 810 C C . LYS A 1 106 ? -17.821 9.346 14.748 1.00 93.31 106 LYS A C 1
ATOM 812 O O . LYS A 1 106 ? -16.794 9.207 14.085 1.00 93.31 106 LYS A O 1
ATOM 817 N N . ARG A 1 107 ? -17.852 10.045 15.889 1.00 94.81 107 ARG A N 1
ATOM 818 C CA . ARG A 1 107 ? -16.661 10.644 16.507 1.00 94.81 107 ARG A CA 1
ATOM 819 C C . ARG A 1 107 ? -15.689 9.559 16.974 1.00 94.81 107 ARG A C 1
ATOM 821 O O . ARG A 1 107 ? -14.520 9.621 16.599 1.00 94.81 107 ARG A O 1
ATOM 828 N N . GLY A 1 108 ? -16.179 8.568 17.722 1.00 95.25 108 GLY A N 1
ATOM 829 C CA . GLY A 1 108 ? -15.366 7.464 18.236 1.00 95.25 108 GLY A CA 1
ATOM 830 C C . GLY A 1 108 ? -14.729 6.656 17.107 1.00 95.25 108 GLY A C 1
ATOM 831 O O . GLY A 1 108 ? -13.520 6.449 17.108 1.00 95.25 108 GLY A O 1
ATOM 832 N N . LEU A 1 109 ? -15.499 6.313 16.068 1.00 96.06 109 LEU A N 1
ATOM 833 C CA . LEU A 1 109 ? -14.977 5.621 14.883 1.00 96.06 109 LEU A CA 1
ATOM 834 C C . LEU A 1 109 ? -13.861 6.403 14.181 1.00 96.06 109 LEU A C 1
ATOM 836 O O . LEU A 1 109 ? -12.865 5.814 13.768 1.00 96.06 109 LEU A O 1
ATOM 840 N N . ARG A 1 110 ? -13.995 7.730 14.055 1.00 96.00 110 ARG A N 1
ATOM 841 C CA . ARG A 1 110 ? -12.946 8.566 13.454 1.00 96.00 110 ARG A CA 1
ATOM 842 C C . ARG A 1 110 ? -11.680 8.590 14.312 1.00 96.00 110 ARG A C 1
ATOM 844 O O . ARG A 1 110 ? -10.588 8.476 13.761 1.00 96.00 110 ARG A O 1
ATOM 851 N N . GLN A 1 111 ? -11.814 8.730 15.632 1.00 96.69 111 GLN A N 1
ATOM 852 C CA . GLN A 1 111 ? -10.669 8.691 16.551 1.00 96.69 111 GLN A CA 1
ATOM 853 C C . GLN A 1 111 ? -9.966 7.329 16.491 1.00 96.69 111 GLN A C 1
ATOM 855 O O . GLN A 1 111 ? -8.748 7.282 16.327 1.00 96.69 111 GLN A O 1
ATOM 860 N N . LEU A 1 112 ? -10.734 6.236 16.516 1.00 97.38 112 LEU A N 1
ATOM 861 C CA . LEU A 1 112 ? -10.211 4.876 16.399 1.00 97.38 112 LEU A CA 1
ATOM 862 C C . LEU A 1 112 ? -9.494 4.648 15.067 1.00 97.38 112 LEU A C 1
ATOM 864 O O . LEU A 1 112 ? -8.399 4.092 15.056 1.00 97.38 112 LEU A O 1
ATOM 868 N N . ARG A 1 113 ? -10.063 5.120 13.952 1.00 97.56 113 ARG A N 1
ATOM 869 C CA . ARG A 1 113 ? -9.429 5.020 12.630 1.00 97.56 113 ARG A CA 1
ATOM 870 C C . ARG A 1 113 ? -8.088 5.748 12.581 1.00 97.56 113 ARG A C 1
ATOM 872 O O . ARG A 1 113 ? -7.115 5.171 12.108 1.00 97.56 113 ARG A O 1
ATOM 879 N N . ASN A 1 114 ? -8.019 6.976 13.097 1.00 97.19 114 ASN A N 1
ATOM 880 C CA . ASN A 1 114 ? -6.768 7.737 13.147 1.00 97.19 114 ASN A CA 1
ATOM 881 C C . ASN A 1 114 ? -5.703 7.019 13.988 1.00 97.19 114 ASN A C 1
ATOM 883 O O . ASN A 1 114 ? -4.543 6.948 13.587 1.00 97.19 114 ASN A O 1
ATOM 887 N N . ALA A 1 115 ? -6.098 6.453 15.130 1.00 97.69 115 ALA A N 1
ATOM 888 C CA . ALA A 1 115 ? -5.182 5.704 15.980 1.00 97.69 115 ALA A CA 1
ATOM 889 C C . ALA A 1 115 ? -4.731 4.384 15.325 1.00 97.69 115 ALA A C 1
ATOM 891 O O . ALA A 1 115 ? -3.567 4.011 15.442 1.00 97.69 115 ALA A O 1
ATOM 892 N N . CYS A 1 116 ? -5.608 3.711 14.570 1.00 97.81 116 CYS A N 1
ATOM 893 C CA . CYS A 1 116 ? -5.250 2.530 13.782 1.00 97.81 116 CYS A CA 1
ATOM 894 C C . CYS A 1 116 ? -4.272 2.861 12.644 1.00 97.81 116 CYS A C 1
ATOM 896 O O . CYS A 1 116 ? -3.330 2.102 12.430 1.00 97.81 116 CYS A O 1
ATOM 898 N N . GLU A 1 117 ? -4.445 3.991 11.946 1.00 96.88 117 GLU A N 1
ATOM 899 C CA . GLU A 1 117 ? -3.482 4.465 10.937 1.00 96.88 117 GLU A CA 1
ATOM 900 C C . GLU A 1 117 ? -2.105 4.703 11.569 1.00 96.88 117 GLU A C 1
ATOM 902 O O . GLU A 1 117 ? -1.099 4.188 11.082 1.00 96.88 117 GLU A O 1
ATOM 907 N N . PHE A 1 118 ? -2.058 5.402 12.707 1.00 96.81 118 PHE A N 1
ATOM 908 C CA . PHE A 1 118 ? -0.809 5.633 13.434 1.00 96.81 118 PHE A CA 1
ATOM 909 C C . PHE A 1 118 ? -0.160 4.328 13.926 1.00 96.81 118 PHE A C 1
ATOM 911 O O . PHE A 1 118 ? 1.055 4.142 13.804 1.00 96.81 118 PHE A O 1
ATOM 918 N N . ALA A 1 119 ? -0.964 3.389 14.432 1.00 97.62 119 ALA A N 1
ATOM 919 C CA . ALA A 1 119 ? -0.488 2.075 14.843 1.00 97.62 119 ALA A CA 1
ATOM 920 C C . ALA A 1 119 ? 0.091 1.295 13.653 1.00 97.62 119 ALA A C 1
ATOM 922 O O . ALA A 1 119 ? 1.196 0.773 13.758 1.00 97.62 119 ALA A O 1
ATOM 923 N N . LYS A 1 120 ? -0.583 1.275 12.495 1.00 96.75 120 LYS A N 1
ATOM 924 C CA . LYS A 1 120 ? -0.087 0.642 11.257 1.00 96.75 120 LYS A CA 1
ATOM 925 C C . LYS A 1 120 ? 1.275 1.206 10.831 1.00 96.75 120 LYS A C 1
ATOM 927 O O . LYS A 1 120 ? 2.185 0.438 10.509 1.00 96.75 120 LYS A O 1
ATOM 932 N N . LEU A 1 121 ? 1.436 2.532 10.859 1.00 95.56 121 LEU A N 1
ATOM 933 C CA . LEU A 1 121 ? 2.716 3.184 10.558 1.00 95.56 121 LEU A CA 1
ATOM 934 C C . LEU A 1 121 ? 3.806 2.744 11.547 1.00 95.56 121 LEU A C 1
ATOM 936 O O . LEU A 1 121 ? 4.887 2.331 11.132 1.00 95.56 121 LEU A O 1
ATOM 940 N N . THR A 1 122 ? 3.494 2.735 12.845 1.00 97.12 122 THR A N 1
ATOM 941 C CA . THR A 1 122 ? 4.418 2.298 13.906 1.00 97.12 122 THR A CA 1
ATOM 942 C C . THR A 1 122 ? 4.823 0.829 13.750 1.00 97.12 122 THR A C 1
ATOM 944 O O . THR A 1 122 ? 5.996 0.486 13.888 1.00 97.12 122 THR A O 1
ATOM 947 N N . LEU A 1 123 ? 3.882 -0.049 13.396 1.00 97.62 123 LEU A N 1
ATOM 948 C CA . LEU A 1 123 ? 4.123 -1.481 13.189 1.00 97.62 123 LEU A CA 1
ATOM 949 C C . LEU A 1 123 ? 5.034 -1.782 11.990 1.00 97.62 123 LEU A C 1
ATOM 951 O O . LEU A 1 123 ? 5.608 -2.872 11.914 1.00 97.62 123 LEU A O 1
ATOM 955 N N . SER A 1 124 ? 5.218 -0.822 11.079 1.00 94.75 124 SER A N 1
ATOM 956 C CA . SER A 1 124 ? 6.159 -0.964 9.962 1.00 94.75 124 SER A CA 1
ATOM 957 C C . SER A 1 124 ? 7.623 -0.943 10.426 1.00 94.75 124 SER A C 1
ATOM 959 O O . SER A 1 124 ? 8.471 -1.557 9.785 1.00 94.75 124 SER A O 1
ATOM 961 N N . SER A 1 125 ? 7.925 -0.317 11.571 1.00 94.38 125 SER A N 1
ATOM 962 C CA . SER A 1 125 ? 9.270 -0.286 12.173 1.00 94.38 125 SER A CA 1
ATOM 963 C C . SER A 1 125 ? 9.365 -1.046 13.502 1.00 94.38 125 SER A C 1
ATOM 965 O O . SER A 1 125 ? 10.413 -1.605 13.815 1.00 94.38 125 SER A O 1
ATOM 967 N N . SER A 1 126 ? 8.264 -1.157 14.248 1.00 96.81 126 SER A N 1
ATOM 968 C CA . SER A 1 126 ? 8.201 -1.777 15.580 1.00 96.81 126 SER A CA 1
ATOM 969 C C . SER A 1 126 ? 7.387 -3.074 15.582 1.00 96.81 126 SER A C 1
ATOM 971 O O . SER A 1 126 ? 6.526 -3.278 14.729 1.00 96.81 126 SER A O 1
ATOM 973 N N . CYS A 1 127 ? 7.642 -3.973 16.536 1.00 96.81 127 CYS A N 1
ATOM 974 C CA . CYS A 1 127 ? 6.897 -5.236 16.652 1.00 96.81 127 CYS A CA 1
ATOM 975 C C . CYS A 1 127 ? 5.527 -5.080 17.333 1.00 96.81 127 CYS A C 1
ATOM 977 O O . CYS A 1 127 ? 4.714 -6.000 17.278 1.00 96.81 127 CYS A O 1
ATOM 979 N N . GLN A 1 128 ? 5.272 -3.942 17.979 1.00 97.50 128 GLN A N 1
ATOM 980 C CA . GLN A 1 128 ? 4.020 -3.634 18.665 1.00 97.50 128 GLN A CA 1
ATOM 981 C C . GLN A 1 128 ? 3.727 -2.132 18.618 1.00 97.50 128 GLN A C 1
ATOM 983 O O . GLN A 1 128 ? 4.649 -1.330 18.459 1.00 97.50 128 GLN A O 1
ATOM 988 N N . ALA A 1 129 ? 2.458 -1.766 18.779 1.00 98.00 129 ALA A N 1
ATOM 989 C CA . ALA A 1 129 ? 1.994 -0.390 18.893 1.00 98.00 129 ALA A CA 1
ATOM 990 C C . ALA A 1 129 ? 0.852 -0.298 19.916 1.00 98.00 129 ALA A C 1
ATOM 992 O O . ALA A 1 129 ? -0.002 -1.188 19.977 1.00 98.00 129 ALA A O 1
ATOM 993 N N . SER A 1 130 ? 0.834 0.781 20.697 1.00 96.88 130 SER A N 1
ATOM 994 C CA . SER A 1 130 ? -0.265 1.097 21.613 1.00 96.88 130 SER A CA 1
ATOM 995 C C . SER A 1 130 ? -1.308 1.974 20.924 1.00 96.88 130 SER A C 1
ATOM 997 O O . SER A 1 130 ? -0.976 2.843 20.119 1.00 96.88 130 SER A O 1
ATOM 999 N N . ILE A 1 131 ? -2.572 1.738 21.253 1.00 96.88 131 ILE A N 1
ATOM 1000 C CA . ILE A 1 131 ? -3.729 2.522 20.838 1.00 96.88 131 ILE A CA 1
ATOM 1001 C C . ILE A 1 131 ? -4.386 3.026 22.112 1.00 96.88 131 ILE A C 1
ATOM 1003 O O . ILE A 1 131 ? -4.919 2.238 22.894 1.00 96.88 131 ILE A O 1
ATOM 1007 N N . GLU A 1 132 ? -4.325 4.338 22.298 1.00 96.00 132 GLU A N 1
ATOM 1008 C CA . GLU A 1 132 ? -4.776 5.024 23.504 1.00 96.00 132 GLU A CA 1
ATOM 1009 C C . GLU A 1 132 ? -5.716 6.153 23.086 1.00 96.00 132 GLU A C 1
ATOM 1011 O O . GLU A 1 132 ? -5.337 7.034 22.310 1.00 96.00 132 GLU A O 1
ATOM 1016 N N . ILE A 1 133 ? -6.975 6.079 23.517 1.00 96.44 133 ILE A N 1
ATOM 1017 C CA . ILE A 1 133 ? -8.002 7.067 23.182 1.00 96.44 133 ILE A CA 1
ATOM 1018 C C . ILE A 1 133 ? -8.867 7.315 24.411 1.00 96.44 133 ILE A C 1
ATOM 1020 O O . ILE A 1 133 ? -9.665 6.460 24.797 1.00 96.44 133 ILE A O 1
ATOM 1024 N N . ASP A 1 134 ? -8.747 8.511 24.974 1.00 95.31 134 ASP A N 1
ATOM 1025 C CA . ASP A 1 134 ? -9.574 8.935 26.099 1.00 95.31 134 ASP A CA 1
ATOM 1026 C C . ASP A 1 134 ? -11.018 9.181 25.644 1.00 95.31 134 ASP A C 1
ATOM 1028 O O . ASP A 1 134 ? -11.269 9.784 24.590 1.00 95.31 134 ASP A O 1
ATOM 1032 N N . SER A 1 135 ? -11.970 8.725 26.460 1.00 93.31 135 SER A N 1
ATOM 1033 C CA . SER A 1 135 ? -13.411 8.900 26.257 1.00 93.31 135 SER A CA 1
ATOM 1034 C C . SER A 1 135 ? -13.863 8.540 24.834 1.00 93.31 135 SER A C 1
ATOM 1036 O O . SER A 1 135 ? -14.548 9.317 24.158 1.00 93.31 135 SER A O 1
ATOM 1038 N N . LEU A 1 136 ? -13.464 7.355 24.357 1.00 94.44 136 LEU A N 1
ATOM 1039 C CA . LEU A 1 136 ? -13.766 6.874 23.007 1.00 94.44 136 LEU A CA 1
ATOM 1040 C C . LEU A 1 136 ? -15.284 6.792 22.760 1.00 94.44 136 LEU A C 1
ATOM 1042 O O . LEU A 1 136 ? -15.767 7.159 21.682 1.00 94.44 136 LEU A O 1
ATOM 1046 N N . HIS A 1 137 ? -16.038 6.306 23.748 1.00 94.69 137 HIS A N 1
ATOM 1047 C CA . HIS A 1 137 ? -17.496 6.209 23.689 1.00 94.69 137 HIS A CA 1
ATOM 1048 C C . HIS A 1 137 ? -18.100 6.151 25.093 1.00 94.69 137 HIS A C 1
ATOM 1050 O O . HIS A 1 137 ? -17.674 5.326 25.890 1.00 94.69 137 HIS A O 1
ATOM 1056 N N . GLU A 1 138 ? -19.092 7.005 25.377 1.00 91.50 138 GLU A N 1
ATOM 1057 C CA . GLU A 1 138 ? -19.777 7.071 26.685 1.00 91.50 138 GLU A CA 1
ATOM 1058 C C . GLU A 1 138 ? -18.800 7.129 27.879 1.00 91.50 138 GLU A C 1
ATOM 1060 O O . GLU A 1 138 ? -18.924 6.362 28.829 1.00 91.50 138 GLU A O 1
ATOM 1065 N N . ASP A 1 139 ? -17.796 8.009 27.792 1.00 92.50 139 ASP A N 1
ATOM 1066 C CA . ASP A 1 139 ? -16.734 8.196 28.799 1.00 92.50 139 ASP A CA 1
ATOM 1067 C C . ASP A 1 139 ? -15.868 6.946 29.071 1.00 92.50 139 ASP A C 1
ATOM 1069 O O . ASP A 1 139 ? -15.132 6.888 30.053 1.00 92.50 139 ASP A O 1
ATOM 1073 N N . ILE A 1 140 ? -15.911 5.944 28.183 1.00 94.25 140 ILE A N 1
ATOM 1074 C CA . ILE A 1 140 ? -15.036 4.768 28.238 1.00 94.25 140 ILE A CA 1
ATOM 1075 C C . ILE A 1 140 ? -13.724 5.075 27.520 1.00 94.25 140 ILE A C 1
ATOM 1077 O O . ILE A 1 140 ? -13.708 5.313 26.308 1.00 94.25 140 ILE A O 1
ATOM 1081 N N . ASP A 1 141 ? -12.621 4.984 28.255 1.00 95.00 141 ASP A N 1
ATOM 1082 C CA . ASP A 1 141 ? -11.278 5.058 27.688 1.00 95.00 141 ASP A CA 1
ATOM 1083 C C . ASP A 1 141 ? -10.890 3.751 26.986 1.00 95.00 141 ASP A C 1
ATOM 1085 O O . ASP A 1 141 ? -11.237 2.640 27.411 1.00 95.00 141 ASP A O 1
ATOM 1089 N N . PHE A 1 142 ? -10.139 3.882 25.896 1.00 95.69 142 PHE A N 1
ATOM 1090 C CA . PHE A 1 142 ? -9.696 2.770 25.071 1.00 95.69 142 PHE A CA 1
ATOM 1091 C C . PHE A 1 142 ? -8.177 2.627 25.122 1.00 95.69 142 PHE A C 1
ATOM 1093 O O . PHE A 1 142 ? -7.470 3.430 24.522 1.00 95.69 142 PHE A O 1
ATOM 1100 N N . TYR A 1 143 ? -7.690 1.579 25.792 1.00 95.31 143 TYR A N 1
ATOM 1101 C CA . TYR A 1 143 ? -6.265 1.246 25.886 1.00 95.31 143 TYR A CA 1
ATOM 1102 C C . TYR A 1 143 ? -5.995 -0.176 25.397 1.00 95.31 143 TYR A C 1
ATOM 1104 O O . TYR A 1 143 ? -6.387 -1.155 26.042 1.00 95.31 143 TYR A O 1
ATOM 1112 N N . TRP A 1 144 ? -5.330 -0.287 24.250 1.00 95.44 144 TRP A N 1
ATOM 1113 C CA . TRP A 1 144 ? -4.982 -1.555 23.614 1.00 95.44 144 TRP A CA 1
ATOM 1114 C C . TRP A 1 144 ? -3.548 -1.569 23.114 1.00 95.44 144 TRP A C 1
ATOM 1116 O O . TRP A 1 144 ? -2.988 -0.543 22.748 1.00 95.44 144 TRP A O 1
ATOM 1126 N N . THR A 1 145 ? -2.984 -2.767 23.014 1.00 96.44 145 THR A N 1
ATOM 1127 C CA . TH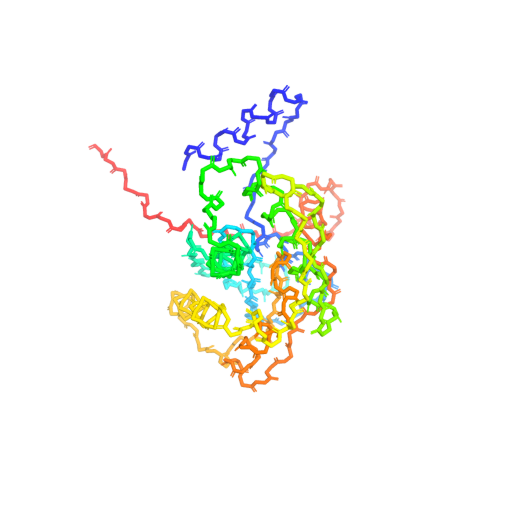R A 1 145 ? -1.717 -3.005 22.325 1.00 96.44 145 THR A CA 1
ATOM 1128 C C . THR A 1 145 ? -1.959 -4.010 21.211 1.00 96.44 145 THR A C 1
ATOM 1130 O O . THR A 1 145 ? -2.605 -5.036 21.425 1.00 96.44 145 THR A O 1
ATOM 1133 N N . ILE A 1 146 ? -1.448 -3.714 20.020 1.00 97.50 146 ILE A N 1
ATOM 1134 C CA . ILE A 1 146 ? -1.478 -4.612 18.868 1.00 97.50 146 ILE A CA 1
ATOM 1135 C C . ILE A 1 146 ? -0.059 -4.971 18.459 1.00 97.50 146 ILE A C 1
ATOM 1137 O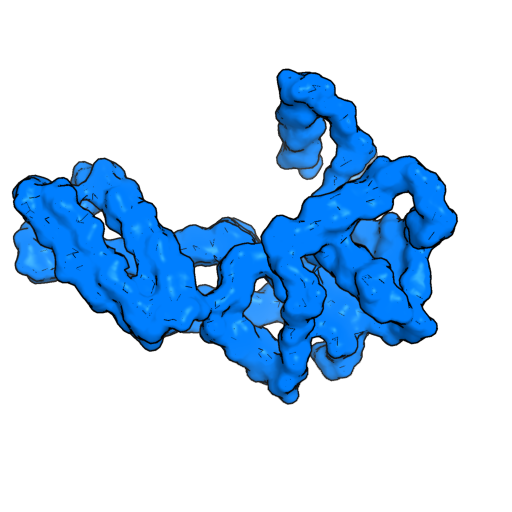 O . ILE A 1 146 ? 0.826 -4.117 18.424 1.00 97.50 146 ILE A O 1
ATOM 1141 N N . THR A 1 147 ? 0.158 -6.246 18.155 1.00 98.19 147 THR A N 1
ATOM 1142 C CA . THR A 1 147 ? 1.428 -6.740 17.625 1.00 98.19 147 THR A CA 1
ATOM 1143 C C . THR A 1 147 ? 1.432 -6.681 16.102 1.00 98.19 147 THR A C 1
ATOM 1145 O O . THR A 1 147 ? 0.383 -6.715 15.452 1.00 98.19 147 THR A O 1
ATOM 1148 N N . ARG A 1 148 ? 2.630 -6.634 15.513 1.00 98.06 148 ARG A N 1
ATOM 1149 C CA . ARG A 1 148 ? 2.811 -6.725 14.060 1.00 98.06 148 ARG A CA 1
ATOM 1150 C C . ARG A 1 148 ? 2.186 -8.009 13.525 1.00 98.06 148 ARG A C 1
ATOM 1152 O O . ARG A 1 148 ? 1.446 -7.945 12.557 1.00 98.06 148 ARG A O 1
ATOM 1159 N N . GLU A 1 149 ? 2.423 -9.131 14.198 1.00 97.44 149 GLU A N 1
ATOM 1160 C CA . GLU A 1 149 ? 1.863 -10.439 13.845 1.00 97.44 149 GLU A CA 1
ATOM 1161 C C . GLU A 1 149 ? 0.331 -10.405 13.760 1.00 97.44 149 GLU A C 1
ATOM 1163 O O . GLU A 1 149 ? -0.228 -10.773 12.733 1.00 97.44 149 GLU A O 1
ATOM 1168 N N . CYS A 1 150 ? -0.350 -9.846 14.765 1.00 97.12 150 CYS A N 1
ATOM 1169 C CA . CYS A 1 150 ? -1.807 -9.713 14.741 1.00 97.12 150 CYS A CA 1
ATOM 1170 C C . CYS A 1 150 ? -2.286 -8.831 13.573 1.00 97.12 150 CYS A C 1
ATOM 1172 O O . CYS A 1 150 ? -3.237 -9.178 12.875 1.00 97.12 150 CYS A O 1
ATOM 1174 N N . CYS A 1 151 ? -1.610 -7.707 13.306 1.00 97.38 151 CYS A N 1
ATOM 1175 C CA . CYS A 1 151 ? -1.927 -6.858 12.153 1.00 97.38 151 CYS A CA 1
ATOM 1176 C C . CYS A 1 151 ? -1.727 -7.593 10.816 1.00 97.38 151 CYS A C 1
ATOM 1178 O O . CYS A 1 151 ? -2.538 -7.446 9.898 1.00 97.38 151 CYS A O 1
ATOM 1180 N N . GLU A 1 152 ? -0.673 -8.402 10.707 1.00 97.38 152 GLU A N 1
ATOM 1181 C CA . GLU A 1 152 ? -0.395 -9.213 9.524 1.00 97.38 152 GLU A CA 1
ATOM 1182 C C . GLU A 1 152 ? -1.437 -10.313 9.317 1.00 97.38 152 GLU A C 1
ATOM 1184 O O . GLU A 1 152 ? -1.864 -10.536 8.186 1.00 97.38 152 GLU A O 1
ATOM 1189 N N . GLU A 1 153 ? -1.899 -10.956 10.388 1.00 97.50 153 GLU A N 1
ATOM 1190 C CA . GLU A 1 153 ? -2.971 -11.952 10.340 1.00 97.50 153 GLU A CA 1
ATOM 1191 C C . GLU A 1 153 ? -4.304 -11.345 9.893 1.00 97.50 153 GLU A C 1
ATOM 1193 O O . GLU A 1 153 ? -4.968 -11.898 9.014 1.00 97.50 153 GLU A O 1
ATOM 1198 N N . LEU A 1 154 ? -4.675 -10.181 10.440 1.00 97.69 154 LEU A N 1
ATOM 1199 C CA . LEU A 1 154 ? -5.915 -9.471 10.092 1.00 97.69 154 LEU A CA 1
ATOM 1200 C C . LEU A 1 154 ? -5.997 -9.085 8.607 1.00 97.69 154 LEU A C 1
ATOM 1202 O O . LEU A 1 154 ? -7.097 -8.946 8.063 1.00 97.69 154 LEU A O 1
ATOM 1206 N N . ASN A 1 155 ? -4.836 -8.905 7.973 1.00 97.81 155 ASN A N 1
ATOM 1207 C CA . ASN A 1 155 ? -4.688 -8.424 6.602 1.00 97.81 155 ASN A CA 1
ATOM 1208 C C . ASN A 1 155 ? -4.099 -9.471 5.646 1.00 97.81 155 ASN A C 1
ATOM 1210 O O . ASN A 1 155 ? -3.764 -9.144 4.507 1.00 97.81 155 ASN A O 1
ATOM 1214 N N . ALA A 1 156 ? -3.960 -10.726 6.080 1.00 97.00 156 ALA A N 1
ATOM 1215 C CA . ALA A 1 156 ? -3.231 -11.747 5.334 1.00 97.00 156 ALA A CA 1
ATOM 1216 C C . ALA A 1 156 ? -3.827 -12.023 3.942 1.00 97.00 156 ALA A C 1
ATOM 1218 O O . ALA A 1 156 ? -3.089 -12.309 2.998 1.00 97.00 156 ALA A O 1
ATOM 1219 N N . ASP A 1 157 ? -5.152 -11.957 3.800 1.00 96.25 157 ASP A N 1
ATOM 1220 C CA . ASP A 1 157 ? -5.844 -12.096 2.517 1.00 96.25 157 ASP A CA 1
ATOM 1221 C C . ASP A 1 157 ? -5.586 -10.896 1.598 1.00 96.25 157 ASP A C 1
ATOM 1223 O O . ASP A 1 157 ? -5.213 -11.080 0.437 1.00 96.25 157 ASP A O 1
ATOM 1227 N N . LEU A 1 158 ? -5.682 -9.675 2.133 1.00 96.38 158 LEU A N 1
ATOM 1228 C CA . LEU A 1 158 ? -5.439 -8.452 1.371 1.00 96.38 158 LEU A CA 1
ATOM 1229 C C . LEU A 1 158 ? -3.982 -8.369 0.902 1.00 96.38 158 LEU A C 1
ATOM 1231 O O . LEU A 1 158 ? -3.727 -8.115 -0.274 1.00 96.38 158 LEU A O 1
ATOM 1235 N N . PHE A 1 159 ? -3.011 -8.676 1.763 1.00 96.62 159 PHE A N 1
ATOM 1236 C CA . PHE A 1 159 ? -1.603 -8.686 1.366 1.00 96.62 159 PHE A CA 1
ATOM 1237 C C . PHE A 1 159 ? -1.321 -9.684 0.241 1.00 96.62 159 PHE A C 1
ATOM 1239 O O . PHE A 1 159 ? -0.615 -9.344 -0.706 1.00 96.62 159 PHE A O 1
ATOM 1246 N N . ARG A 1 160 ? -1.910 -10.886 0.281 1.00 95.94 160 ARG A N 1
ATOM 1247 C CA . ARG A 1 160 ? -1.768 -11.870 -0.808 1.00 95.94 160 ARG A CA 1
ATOM 1248 C C . ARG A 1 160 ? -2.426 -11.406 -2.104 1.00 95.94 160 ARG A C 1
ATOM 1250 O O . ARG A 1 160 ? -1.883 -11.660 -3.174 1.00 95.94 160 ARG A O 1
ATOM 1257 N N . SER A 1 161 ? -3.549 -10.693 -2.021 1.00 95.50 161 SER A N 1
ATOM 1258 C CA . SER A 1 161 ? -4.240 -10.168 -3.206 1.00 95.50 161 SER A CA 1
ATOM 1259 C C . SER A 1 161 ? -3.417 -9.137 -3.995 1.00 95.50 161 SER A C 1
ATOM 1261 O O . SER A 1 161 ? -3.693 -8.908 -5.169 1.00 95.50 161 SER A O 1
ATOM 1263 N N . THR A 1 162 ? -2.341 -8.582 -3.413 1.00 95.50 162 THR A N 1
ATOM 1264 C CA . THR A 1 162 ? -1.406 -7.694 -4.136 1.00 95.50 162 THR A CA 1
ATOM 1265 C C . THR A 1 162 ? -0.631 -8.398 -5.256 1.00 95.50 162 THR A C 1
ATOM 1267 O O . THR A 1 162 ? -0.122 -7.726 -6.151 1.00 95.50 162 THR A O 1
ATOM 1270 N N . ILE A 1 163 ? -0.581 -9.736 -5.256 1.00 96.44 163 ILE A N 1
ATOM 1271 C CA . ILE A 1 163 ? 0.087 -10.530 -6.295 1.00 96.44 163 ILE A CA 1
ATOM 1272 C C . ILE A 1 163 ? -0.698 -10.546 -7.612 1.00 96.44 163 ILE A C 1
ATOM 1274 O O . ILE A 1 163 ? -0.097 -10.518 -8.683 1.00 96.44 163 ILE A O 1
ATOM 1278 N N . GLU A 1 164 ? -2.030 -10.543 -7.567 1.00 95.19 164 GLU A N 1
ATOM 1279 C CA . GLU A 1 164 ? -2.857 -10.645 -8.777 1.00 95.19 164 GLU A CA 1
ATOM 1280 C C . GLU A 1 164 ? -2.593 -9.498 -9.783 1.00 95.19 164 GLU A C 1
ATOM 1282 O O . GLU A 1 164 ? -2.380 -9.783 -10.970 1.00 95.19 164 GLU A O 1
ATOM 1287 N N . PRO A 1 165 ? -2.514 -8.216 -9.360 1.00 95.44 165 PRO A N 1
ATOM 1288 C CA . PRO A 1 165 ? -2.089 -7.124 -10.235 1.00 95.44 165 PRO A CA 1
ATOM 1289 C C . PRO A 1 165 ? -0.689 -7.315 -10.831 1.00 95.44 165 PRO A C 1
ATOM 1291 O O . PRO A 1 165 ? -0.470 -6.943 -11.984 1.00 95.44 165 PRO A O 1
ATOM 1294 N N . ILE A 1 166 ? 0.247 -7.917 -10.085 1.00 96.25 166 ILE A N 1
ATOM 1295 C CA . ILE A 1 166 ? 1.614 -8.178 -10.562 1.00 96.25 166 ILE A CA 1
ATOM 1296 C C . ILE A 1 166 ? 1.579 -9.192 -11.696 1.00 96.25 166 ILE A C 1
ATOM 1298 O O . ILE A 1 166 ? 2.115 -8.941 -12.773 1.00 96.25 166 ILE A O 1
ATOM 1302 N N . GLU A 1 167 ? 0.907 -10.322 -11.486 1.00 96.31 167 GLU A N 1
ATOM 1303 C CA . GLU A 1 167 ? 0.784 -11.350 -12.515 1.00 96.31 167 GLU A CA 1
ATOM 1304 C C . GLU A 1 167 ? 0.087 -10.819 -13.768 1.00 96.31 167 GLU A C 1
ATOM 1306 O O . GLU A 1 167 ? 0.484 -11.149 -14.885 1.00 96.31 167 GLU A O 1
ATOM 1311 N N . LYS A 1 168 ? -0.942 -9.980 -13.598 1.00 95.94 168 LYS A N 1
ATOM 1312 C CA . LYS A 1 168 ? -1.622 -9.332 -14.720 1.00 95.94 168 LYS A CA 1
ATOM 1313 C C . LYS A 1 168 ? -0.666 -8.442 -15.513 1.00 95.94 168 LYS A C 1
ATOM 1315 O O . LYS A 1 168 ? -0.601 -8.591 -16.729 1.00 95.94 168 LYS A O 1
ATOM 1320 N N . ALA A 1 169 ? 0.105 -7.587 -14.843 1.00 95.19 169 ALA A N 1
ATOM 1321 C CA . ALA A 1 169 ? 1.080 -6.728 -15.509 1.00 95.19 169 ALA A CA 1
ATOM 1322 C C . ALA A 1 169 ? 2.147 -7.548 -16.258 1.00 95.19 169 ALA A C 1
ATOM 1324 O O . ALA A 1 169 ? 2.429 -7.282 -17.422 1.00 95.19 169 ALA A O 1
ATOM 1325 N N . LEU A 1 170 ? 2.686 -8.608 -15.646 1.00 96.69 170 LEU A N 1
ATOM 1326 C CA . LEU A 1 170 ? 3.664 -9.484 -16.306 1.00 96.69 170 LEU A CA 1
ATOM 1327 C C . LEU A 1 170 ? 3.083 -10.174 -17.552 1.00 96.69 170 LEU A C 1
ATOM 1329 O O . LEU A 1 170 ? 3.739 -10.210 -18.596 1.00 96.69 170 LEU A O 1
ATOM 1333 N N . ARG A 1 171 ? 1.835 -10.662 -17.475 1.00 96.62 171 ARG A N 1
ATOM 1334 C CA . ARG A 1 171 ? 1.125 -11.247 -18.626 1.00 96.62 171 ARG A CA 1
ATOM 1335 C C . ARG A 1 171 ? 0.914 -10.232 -19.746 1.00 96.62 171 ARG A C 1
ATOM 1337 O O . ARG A 1 171 ? 1.201 -10.548 -20.899 1.00 96.62 171 ARG A O 1
ATOM 1344 N N . ASP A 1 172 ? 0.454 -9.029 -19.415 1.00 94.69 172 ASP A N 1
ATOM 1345 C CA . ASP A 1 172 ? 0.189 -7.966 -20.390 1.00 94.69 172 ASP A CA 1
ATOM 1346 C C . ASP A 1 172 ? 1.493 -7.467 -21.044 1.00 94.69 172 ASP A C 1
ATOM 1348 O O . ASP A 1 172 ? 1.530 -7.221 -22.251 1.00 94.69 172 ASP A O 1
ATOM 1352 N N . ALA A 1 173 ? 2.589 -7.412 -20.277 1.00 94.25 173 ALA A N 1
ATOM 1353 C CA . ALA A 1 173 ? 3.936 -7.120 -20.773 1.00 94.25 173 ALA A CA 1
ATOM 1354 C C . ALA A 1 173 ? 4.570 -8.278 -21.563 1.00 94.25 173 ALA A C 1
ATOM 1356 O O . ALA A 1 173 ? 5.577 -8.065 -22.238 1.00 94.25 173 ALA A O 1
ATOM 1357 N N . LYS A 1 174 ? 3.993 -9.486 -21.499 1.00 95.62 174 LYS A N 1
ATOM 1358 C CA . LYS A 1 174 ? 4.507 -10.717 -22.123 1.00 95.62 174 LYS A CA 1
ATOM 1359 C C . LYS A 1 174 ? 5.934 -11.068 -21.689 1.00 95.62 174 LYS A C 1
ATOM 1361 O O . LYS A 1 174 ? 6.733 -11.525 -22.505 1.00 95.62 174 LYS A O 1
ATOM 1366 N N . ILE A 1 175 ? 6.246 -10.868 -20.411 1.00 95.38 175 ILE A N 1
ATOM 1367 C CA . ILE A 1 175 ? 7.539 -11.241 -19.828 1.00 95.38 175 ILE A CA 1
ATOM 1368 C C . ILE A 1 175 ? 7.355 -12.248 -18.696 1.00 95.38 175 ILE A C 1
ATOM 1370 O O . ILE A 1 175 ? 6.337 -12.246 -18.002 1.00 95.38 175 ILE A O 1
ATOM 1374 N N . ASP A 1 176 ? 8.354 -13.104 -18.495 1.00 95.06 176 ASP A N 1
ATOM 1375 C CA . ASP A 1 176 ? 8.400 -13.980 -17.327 1.00 95.06 176 ASP A CA 1
ATOM 1376 C C . ASP A 1 176 ? 8.894 -13.208 -16.094 1.00 95.06 176 ASP A C 1
ATOM 1378 O O . ASP A 1 176 ? 9.668 -12.251 -16.206 1.00 95.06 176 ASP A O 1
ATOM 1382 N N . LYS A 1 177 ? 8.496 -13.644 -14.894 1.00 94.31 177 LYS A N 1
ATOM 1383 C CA . LYS A 1 177 ? 8.979 -13.055 -13.637 1.00 94.31 177 LYS A CA 1
ATOM 1384 C C . LYS A 1 177 ? 10.507 -13.089 -13.507 1.00 94.31 177 LYS A C 1
ATOM 1386 O O . LYS A 1 177 ? 11.078 -12.183 -12.907 1.00 94.31 177 LYS A O 1
ATOM 1391 N N . ALA A 1 178 ? 11.174 -14.094 -14.080 1.00 94.88 178 ALA A N 1
ATOM 1392 C CA . ALA A 1 178 ? 12.630 -14.211 -14.078 1.00 94.88 178 ALA A CA 1
ATOM 1393 C C . ALA A 1 178 ? 13.306 -13.139 -14.948 1.00 94.88 178 ALA A C 1
ATOM 1395 O O . ALA A 1 178 ? 14.459 -12.789 -14.708 1.00 94.88 178 ALA A O 1
ATOM 1396 N N . SER A 1 179 ? 12.584 -12.592 -15.930 1.00 95.06 179 SER A N 1
ATOM 1397 C CA . SER A 1 179 ? 13.059 -11.524 -16.812 1.00 95.06 179 SER A CA 1
ATOM 1398 C C . SER A 1 179 ? 12.932 -10.129 -16.194 1.00 95.06 179 SER A C 1
ATOM 1400 O O . SER A 1 179 ? 13.404 -9.163 -16.796 1.00 95.06 179 SER A O 1
ATOM 1402 N N . VAL A 1 180 ? 12.311 -9.997 -15.016 1.00 95.62 180 VAL A N 1
ATOM 1403 C CA . VAL A 1 180 ? 12.315 -8.752 -14.237 1.00 95.62 180 VAL A CA 1
ATOM 1404 C C . VAL A 1 180 ? 13.687 -8.596 -13.594 1.00 95.62 180 VAL A C 1
ATOM 1406 O O . VAL A 1 180 ? 14.124 -9.439 -12.810 1.00 95.62 180 VAL A O 1
ATOM 1409 N N . HIS A 1 181 ? 14.382 -7.514 -13.920 1.00 93.25 181 HIS A N 1
ATOM 1410 C CA . HIS A 1 181 ? 15.727 -7.251 -13.419 1.00 93.25 181 HIS A CA 1
ATOM 1411 C C . HIS A 1 181 ? 15.650 -6.606 -12.039 1.00 93.25 181 HIS A C 1
ATOM 1413 O O . HIS A 1 181 ? 16.250 -7.120 -11.095 1.00 93.25 181 HIS A O 1
ATOM 1419 N N . GLU A 1 182 ? 14.829 -5.565 -11.916 1.00 91.44 182 GLU A N 1
ATOM 1420 C CA . GLU A 1 182 ? 14.724 -4.707 -10.736 1.00 91.44 182 GLU A CA 1
ATOM 1421 C C . GLU A 1 182 ? 13.264 -4.546 -10.314 1.00 91.44 182 GLU A C 1
ATOM 1423 O O . GLU A 1 182 ? 12.364 -4.491 -11.156 1.00 91.44 182 GLU A O 1
ATOM 1428 N N . ILE A 1 183 ? 13.040 -4.449 -9.004 1.00 93.31 183 ILE A N 1
ATOM 1429 C CA . ILE A 1 183 ? 11.726 -4.174 -8.419 1.00 93.31 183 ILE A CA 1
ATOM 1430 C C . ILE A 1 183 ? 11.841 -2.891 -7.614 1.00 93.31 183 ILE A C 1
ATOM 1432 O O . ILE A 1 183 ? 12.507 -2.868 -6.579 1.00 93.31 183 ILE A O 1
ATOM 1436 N N . VAL A 1 184 ? 11.194 -1.837 -8.093 1.00 90.88 184 VAL A N 1
ATOM 1437 C CA . VAL A 1 184 ? 11.162 -0.527 -7.448 1.00 90.88 184 VAL A CA 1
ATOM 1438 C C . VAL A 1 184 ? 9.872 -0.428 -6.648 1.00 90.88 184 VAL A C 1
ATOM 1440 O O . VAL A 1 184 ? 8.782 -0.603 -7.190 1.00 90.88 184 VAL A O 1
ATOM 1443 N N . LEU A 1 185 ? 9.992 -0.180 -5.349 1.00 91.38 185 LEU A N 1
ATOM 1444 C CA . LEU A 1 185 ? 8.837 0.079 -4.494 1.00 91.38 185 LEU A CA 1
ATOM 1445 C C . LEU A 1 185 ? 8.391 1.531 -4.681 1.00 91.38 185 LEU A C 1
ATOM 1447 O O . LEU A 1 185 ? 9.228 2.404 -4.895 1.00 91.38 185 LEU A O 1
ATOM 1451 N N . VAL A 1 186 ? 7.088 1.788 -4.614 1.00 88.62 186 VAL A N 1
ATOM 1452 C CA . VAL A 1 186 ? 6.483 3.127 -4.663 1.00 88.62 186 VAL A CA 1
ATOM 1453 C C . VAL A 1 186 ? 5.301 3.155 -3.691 1.00 88.62 186 VAL A C 1
ATOM 1455 O O . VAL A 1 186 ? 4.629 2.146 -3.496 1.00 88.62 186 VAL A O 1
ATOM 1458 N N . GLY A 1 187 ? 5.053 4.289 -3.043 1.00 87.31 187 GLY A N 1
ATOM 1459 C CA . GLY A 1 187 ? 3.919 4.442 -2.132 1.00 87.31 187 GLY A CA 1
ATOM 1460 C C . GLY A 1 187 ? 4.182 3.947 -0.703 1.00 87.31 187 GLY A C 1
ATOM 1461 O O . GLY A 1 187 ? 4.886 2.966 -0.448 1.00 87.31 187 GLY A O 1
ATOM 1462 N N . GLY A 1 188 ? 3.601 4.653 0.270 1.00 89.06 188 GLY A N 1
ATOM 1463 C CA . GLY A 1 188 ? 3.917 4.485 1.694 1.00 89.06 188 GLY A CA 1
ATOM 1464 C C . GLY A 1 188 ? 3.558 3.119 2.287 1.00 89.06 188 GLY A C 1
ATOM 1465 O O . GLY A 1 188 ? 4.236 2.650 3.202 1.00 89.06 188 GLY A O 1
ATOM 1466 N N . SER A 1 189 ? 2.543 2.433 1.757 1.00 93.62 189 SER A N 1
ATOM 1467 C CA . SER A 1 189 ? 2.124 1.123 2.277 1.00 93.62 189 SER A CA 1
ATOM 1468 C C . SER A 1 189 ? 3.097 -0.000 1.890 1.00 93.62 189 SER A C 1
ATOM 1470 O O . SER A 1 189 ? 3.059 -1.073 2.492 1.00 93.62 189 SER A O 1
ATOM 1472 N N . THR A 1 190 ? 4.029 0.236 0.957 1.00 93.62 190 THR A N 1
ATOM 1473 C CA . THR A 1 190 ? 5.130 -0.705 0.672 1.00 93.62 190 THR A CA 1
ATOM 1474 C C . THR A 1 190 ? 6.131 -0.825 1.819 1.00 93.62 190 THR A C 1
ATOM 1476 O O . THR A 1 190 ? 6.925 -1.764 1.838 1.00 93.62 190 THR A O 1
ATOM 1479 N N . ARG A 1 191 ? 6.097 0.083 2.805 1.00 92.56 191 ARG A N 1
ATOM 1480 C CA . ARG A 1 191 ? 6.945 0.029 4.009 1.00 92.56 191 ARG A CA 1
ATOM 1481 C C . ARG A 1 191 ? 6.557 -1.113 4.959 1.00 92.56 191 ARG A C 1
ATOM 1483 O O . ARG A 1 191 ? 7.338 -1.444 5.846 1.00 92.56 191 ARG A O 1
ATOM 1490 N N . ILE A 1 192 ? 5.389 -1.733 4.765 1.00 95.81 192 ILE A N 1
ATOM 1491 C CA . ILE A 1 192 ? 4.926 -2.869 5.569 1.00 95.81 192 ILE A CA 1
ATOM 1492 C C . ILE A 1 192 ? 5.848 -4.082 5.322 1.00 95.81 192 ILE A C 1
ATOM 1494 O O . ILE A 1 192 ? 5.903 -4.578 4.191 1.00 95.81 192 ILE A O 1
ATOM 1498 N N . PRO A 1 193 ? 6.525 -4.626 6.356 1.00 95.75 193 PRO A N 1
ATOM 1499 C CA . PRO A 1 193 ? 7.474 -5.730 6.193 1.00 95.75 193 PRO A CA 1
ATOM 1500 C C . PRO A 1 193 ? 6.874 -6.965 5.517 1.00 95.75 193 PRO A C 1
ATOM 1502 O O . PRO A 1 193 ? 7.511 -7.573 4.658 1.00 95.75 193 PRO A O 1
ATOM 1505 N N . LYS A 1 194 ? 5.620 -7.306 5.842 1.00 97.19 194 LYS A N 1
ATOM 1506 C CA . LYS A 1 194 ? 4.942 -8.465 5.257 1.00 97.19 194 LYS A CA 1
ATOM 1507 C C . LYS A 1 194 ? 4.701 -8.351 3.758 1.00 97.19 194 LYS A C 1
ATOM 1509 O O . LYS A 1 194 ? 4.845 -9.339 3.045 1.00 97.19 194 LYS A O 1
ATOM 1514 N N . VAL A 1 195 ? 4.359 -7.154 3.281 1.00 96.62 195 VAL A N 1
ATOM 1515 C CA . VAL A 1 195 ? 4.164 -6.883 1.850 1.00 96.62 195 VAL A CA 1
ATOM 1516 C C . VAL A 1 195 ? 5.485 -7.071 1.106 1.00 96.62 195 VAL A C 1
ATOM 1518 O O . VAL A 1 195 ? 5.523 -7.754 0.087 1.00 96.62 195 VAL A O 1
ATOM 1521 N N . GLN A 1 196 ? 6.584 -6.543 1.654 1.00 96.00 196 GLN A N 1
ATOM 1522 C CA . GLN A 1 196 ? 7.917 -6.732 1.079 1.00 96.00 196 GLN A CA 1
ATOM 1523 C C . GLN A 1 196 ? 8.333 -8.204 1.061 1.00 96.00 196 GLN A C 1
ATOM 1525 O O . GLN A 1 196 ? 8.859 -8.669 0.054 1.00 96.00 196 GLN A O 1
ATOM 1530 N N . GLN A 1 197 ? 8.062 -8.946 2.138 1.00 96.75 197 GLN A N 1
ATOM 1531 C CA . GLN A 1 197 ? 8.340 -10.381 2.199 1.00 96.75 197 GLN A CA 1
ATOM 1532 C C . GLN A 1 197 ? 7.579 -11.141 1.105 1.00 96.75 197 GLN A C 1
ATOM 1534 O O . GLN A 1 197 ? 8.186 -11.882 0.343 1.00 96.75 197 GLN A O 1
ATOM 1539 N N . ILE A 1 198 ? 6.266 -10.918 0.982 1.00 97.00 198 ILE A N 1
ATOM 1540 C CA . ILE A 1 198 ? 5.428 -11.565 -0.040 1.00 97.00 198 ILE A CA 1
ATOM 1541 C C . ILE A 1 198 ? 5.949 -11.264 -1.450 1.00 97.00 198 ILE A C 1
ATOM 1543 O O . ILE A 1 198 ? 6.001 -12.154 -2.298 1.00 97.00 198 ILE A O 1
ATOM 1547 N N . LEU A 1 199 ? 6.369 -10.022 -1.691 1.00 96.31 199 LEU A N 1
ATOM 1548 C CA . LEU A 1 199 ? 6.933 -9.608 -2.968 1.00 96.31 199 LEU A CA 1
ATOM 1549 C C . LEU A 1 199 ? 8.276 -10.301 -3.256 1.00 96.31 199 LEU A C 1
ATOM 1551 O O . LEU A 1 199 ? 8.480 -10.806 -4.358 1.00 96.31 199 LEU A O 1
ATOM 1555 N N . GLN A 1 200 ? 9.174 -10.378 -2.270 1.00 96.19 200 GLN A N 1
ATOM 1556 C CA . GLN A 1 200 ? 10.441 -11.110 -2.391 1.00 96.19 200 GLN A CA 1
ATOM 1557 C C . GLN A 1 200 ? 10.202 -12.594 -2.667 1.00 96.19 200 GLN A C 1
ATOM 1559 O O . GLN A 1 200 ? 10.807 -13.145 -3.586 1.00 96.19 200 GLN A O 1
ATOM 1564 N N . ASP A 1 201 ? 9.294 -13.224 -1.923 1.00 96.56 201 ASP A N 1
ATOM 1565 C CA . ASP A 1 201 ? 8.943 -14.635 -2.084 1.00 96.56 201 ASP A CA 1
ATOM 1566 C C . ASP A 1 201 ? 8.398 -14.907 -3.498 1.00 96.56 201 ASP A C 1
ATOM 1568 O O . ASP A 1 201 ? 8.820 -15.861 -4.159 1.00 96.56 201 ASP A O 1
ATOM 1572 N N . PHE A 1 202 ? 7.530 -14.026 -4.012 1.00 96.69 202 PHE A N 1
ATOM 1573 C CA . PHE A 1 202 ? 6.990 -14.125 -5.371 1.00 96.69 202 PHE A CA 1
ATOM 1574 C C . PHE A 1 202 ? 8.089 -14.066 -6.449 1.00 96.69 202 PHE A C 1
ATOM 1576 O O . PHE A 1 202 ? 8.074 -14.851 -7.405 1.00 96.69 202 PHE A O 1
ATOM 1583 N N . PHE A 1 203 ? 9.086 -13.197 -6.256 1.00 96.44 203 PHE A N 1
ATOM 1584 C CA . PHE A 1 203 ? 10.259 -13.055 -7.124 1.00 96.44 203 PHE A CA 1
ATOM 1585 C C . PHE A 1 203 ? 11.460 -13.913 -6.689 1.00 96.44 203 PHE A C 1
ATOM 1587 O O . PHE A 1 203 ? 12.607 -13.566 -6.973 1.00 96.44 203 PHE A O 1
ATOM 1594 N N . ASN A 1 204 ? 11.216 -15.054 -6.033 1.00 94.75 204 ASN A N 1
ATOM 1595 C CA . ASN A 1 204 ? 12.237 -16.058 -5.712 1.00 94.75 204 ASN A CA 1
ATOM 1596 C C . ASN A 1 204 ? 13.420 -15.512 -4.883 1.00 94.75 204 ASN A C 1
ATOM 1598 O O . ASN A 1 204 ? 14.571 -15.882 -5.108 1.00 94.75 204 ASN A O 1
ATOM 1602 N N . GLY A 1 205 ? 13.138 -14.628 -3.924 1.00 93.06 205 GLY A N 1
ATOM 1603 C CA . GLY A 1 205 ? 14.130 -14.026 -3.030 1.00 93.06 205 GLY A CA 1
ATOM 1604 C C . GLY A 1 205 ? 14.908 -12.856 -3.638 1.00 93.06 205 GLY A C 1
ATOM 1605 O O . GLY A 1 205 ? 15.902 -12.422 -3.055 1.00 93.06 205 GLY A O 1
ATOM 1606 N N . LYS A 1 206 ? 14.488 -12.334 -4.801 1.00 93.75 206 LYS A N 1
ATOM 1607 C CA . LYS A 1 206 ? 15.106 -11.151 -5.416 1.00 93.75 206 LYS A CA 1
ATOM 1608 C C . LYS A 1 206 ? 15.081 -9.966 -4.445 1.00 93.75 206 LYS A C 1
ATOM 1610 O O . LYS A 1 206 ? 14.064 -9.685 -3.8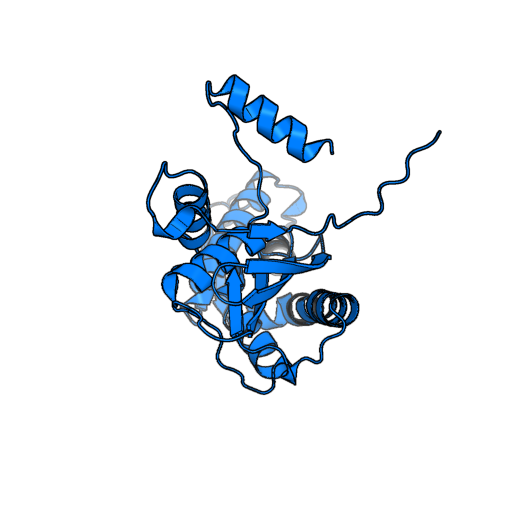14 1.00 93.75 206 LYS A O 1
ATOM 1615 N N . GLN A 1 207 ? 16.201 -9.252 -4.347 1.00 91.25 207 GLN A N 1
ATOM 1616 C CA . GLN A 1 207 ? 16.288 -8.056 -3.514 1.00 91.25 207 GLN A CA 1
ATOM 1617 C C . GLN A 1 207 ? 15.397 -6.940 -4.070 1.00 91.25 207 GLN A C 1
ATOM 1619 O O . GLN A 1 207 ? 15.364 -6.696 -5.275 1.00 91.25 207 GLN A O 1
ATOM 1624 N N . LEU A 1 208 ? 14.674 -6.269 -3.173 1.00 91.81 208 LEU A N 1
ATOM 1625 C CA . LEU A 1 208 ? 13.843 -5.119 -3.519 1.00 91.81 208 LEU A CA 1
ATOM 1626 C C . LEU A 1 208 ? 14.713 -3.872 -3.544 1.00 91.81 208 LEU A C 1
ATOM 1628 O O . LEU A 1 208 ? 15.531 -3.671 -2.640 1.00 91.81 208 LEU A O 1
ATOM 1632 N N . ASN A 1 209 ? 14.516 -3.030 -4.549 1.00 83.12 209 ASN A N 1
ATOM 1633 C CA . ASN A 1 209 ? 15.305 -1.829 -4.694 1.00 83.12 209 ASN A CA 1
ATOM 1634 C C . ASN A 1 209 ? 14.852 -0.761 -3.684 1.00 83.12 209 ASN A C 1
ATOM 1636 O O . ASN A 1 209 ? 13.673 -0.413 -3.609 1.00 83.12 209 ASN A O 1
ATOM 1640 N N . ARG A 1 210 ? 15.809 -0.271 -2.890 1.00 74.50 210 ARG A N 1
ATOM 1641 C CA . ARG A 1 210 ? 15.631 0.767 -1.861 1.00 74.50 210 ARG A CA 1
ATOM 1642 C C . ARG A 1 210 ? 16.563 1.963 -2.086 1.00 74.50 210 ARG A C 1
ATOM 1644 O O . ARG A 1 210 ? 16.806 2.721 -1.157 1.00 74.50 210 ARG A O 1
ATOM 1651 N N . SER A 1 211 ? 17.153 2.096 -3.278 1.00 65.38 211 SER A N 1
ATOM 1652 C CA . SER A 1 211 ? 18.180 3.112 -3.551 1.00 65.38 211 SER A CA 1
ATOM 1653 C C . SER A 1 211 ? 17.630 4.538 -3.614 1.00 65.38 211 SER A C 1
ATOM 1655 O O . SER A 1 211 ? 18.409 5.482 -3.682 1.00 65.38 211 SER A O 1
ATOM 1657 N N . MET A 1 212 ? 16.308 4.699 -3.630 1.00 67.88 212 MET A N 1
ATOM 1658 C CA . MET A 1 212 ? 15.631 5.988 -3.650 1.00 67.88 212 MET A CA 1
ATOM 1659 C C . MET A 1 212 ? 14.659 6.080 -2.483 1.00 67.88 212 MET A C 1
ATOM 1661 O O . MET A 1 212 ? 13.908 5.136 -2.224 1.00 67.88 212 MET A O 1
ATOM 1665 N N . GLU A 1 213 ? 14.650 7.229 -1.809 1.00 70.56 213 GLU A N 1
ATOM 1666 C CA . GLU A 1 213 ? 13.604 7.533 -0.841 1.00 70.56 213 GLU A CA 1
ATOM 1667 C C . GLU A 1 213 ? 12.258 7.633 -1.564 1.00 70.56 213 GLU A C 1
ATOM 1669 O O . GLU A 1 213 ? 12.066 8.445 -2.473 1.00 70.56 213 GLU A O 1
ATOM 1674 N N . LEU A 1 214 ? 11.329 6.765 -1.157 1.00 67.44 214 LEU A N 1
ATOM 1675 C CA . LEU A 1 214 ? 10.020 6.576 -1.790 1.00 67.44 214 LEU A CA 1
ATOM 1676 C C . LEU A 1 214 ? 9.212 7.872 -1.860 1.00 67.44 214 LEU A C 1
ATOM 1678 O O . LEU A 1 214 ? 8.482 8.096 -2.822 1.00 67.44 214 LEU A O 1
ATOM 1682 N N . ASP A 1 215 ? 9.371 8.716 -0.843 1.00 68.31 215 ASP A N 1
ATOM 1683 C CA . ASP A 1 215 ? 8.603 9.947 -0.679 1.00 68.31 215 ASP A CA 1
ATOM 1684 C C . ASP A 1 215 ? 9.150 11.082 -1.570 1.00 68.31 215 ASP A C 1
ATOM 1686 O O . ASP A 1 215 ? 8.426 12.025 -1.888 1.00 68.31 215 ASP A O 1
ATOM 1690 N N . GLU A 1 216 ? 10.408 10.984 -2.019 1.00 74.25 216 GLU A N 1
ATOM 1691 C CA . GLU A 1 216 ? 11.073 11.992 -2.856 1.00 74.25 216 GLU A CA 1
ATOM 1692 C C . GLU A 1 216 ? 11.116 11.600 -4.335 1.00 74.25 216 GLU A C 1
ATOM 1694 O O . GLU A 1 216 ? 11.137 12.473 -5.203 1.00 74.25 216 GLU A O 1
ATOM 1699 N N . ALA A 1 217 ? 11.098 10.301 -4.647 1.00 75.38 217 ALA A N 1
ATOM 1700 C CA . ALA A 1 217 ? 11.321 9.796 -6.000 1.00 75.38 217 ALA A CA 1
ATOM 1701 C C . ALA A 1 217 ? 10.321 10.343 -7.035 1.00 75.38 217 ALA A C 1
ATOM 1703 O O . ALA A 1 217 ? 10.703 10.676 -8.158 1.00 75.38 217 ALA A O 1
ATOM 1704 N N . VAL A 1 218 ? 9.054 10.497 -6.641 1.00 77.62 218 VAL A N 1
ATOM 1705 C CA . VAL A 1 218 ? 7.993 11.050 -7.497 1.00 77.62 218 VAL A CA 1
ATOM 1706 C C . VAL A 1 218 ? 8.249 12.526 -7.794 1.00 77.62 218 VAL A C 1
ATOM 1708 O O . VAL A 1 218 ? 8.183 12.957 -8.945 1.00 77.62 218 VAL A O 1
ATOM 1711 N N . ALA A 1 219 ? 8.566 13.306 -6.756 1.00 81.12 219 ALA A N 1
ATOM 1712 C CA . ALA A 1 219 ? 8.850 14.730 -6.886 1.00 81.12 219 ALA A CA 1
ATOM 1713 C C . ALA A 1 219 ? 10.129 14.965 -7.701 1.00 81.12 219 ALA A C 1
ATOM 1715 O O . ALA A 1 219 ? 10.154 15.839 -8.566 1.00 81.12 219 ALA A O 1
ATOM 1716 N N . TYR A 1 220 ? 11.156 14.144 -7.475 1.00 79.12 220 TYR A N 1
ATOM 1717 C CA . TYR A 1 220 ? 12.402 14.174 -8.227 1.00 79.12 220 TYR A CA 1
ATOM 1718 C C . TYR A 1 220 ? 12.167 13.873 -9.708 1.00 79.12 220 TYR A C 1
ATOM 1720 O O . TYR A 1 220 ? 12.548 14.677 -10.554 1.00 79.12 220 TYR A O 1
ATOM 1728 N N . GLY A 1 221 ? 11.475 12.779 -10.042 1.00 76.50 221 GLY A N 1
ATOM 1729 C CA . GLY A 1 221 ? 11.170 12.449 -11.436 1.00 76.50 221 GLY A CA 1
ATOM 1730 C C . GLY A 1 221 ? 10.351 13.541 -12.130 1.00 76.50 221 GLY A C 1
ATOM 1731 O O . GLY A 1 221 ? 10.639 13.900 -13.270 1.00 76.50 221 GLY A O 1
ATOM 1732 N N . ALA A 1 222 ? 9.386 14.145 -11.428 1.00 79.25 222 ALA A N 1
ATOM 1733 C CA . ALA A 1 222 ? 8.612 15.262 -11.964 1.00 79.25 222 ALA A CA 1
ATOM 1734 C C . ALA A 1 222 ? 9.470 16.517 -12.203 1.00 79.25 222 ALA A C 1
ATOM 1736 O O . ALA A 1 222 ? 9.318 17.182 -13.231 1.00 79.25 222 ALA A O 1
ATOM 1737 N N . ALA A 1 223 ? 10.384 16.829 -11.282 1.00 80.38 223 ALA A N 1
ATOM 1738 C CA . ALA A 1 223 ? 11.297 17.959 -11.406 1.00 80.38 223 ALA A CA 1
ATOM 1739 C C . ALA A 1 223 ? 12.296 17.760 -12.550 1.00 80.38 223 ALA A C 1
ATOM 1741 O O . ALA A 1 223 ? 12.524 18.686 -13.319 1.00 80.38 223 ALA A O 1
ATOM 1742 N N . VAL A 1 224 ? 12.840 16.553 -12.715 1.00 74.75 224 VAL A N 1
ATOM 1743 C CA . VAL A 1 224 ? 13.772 16.247 -13.808 1.00 74.75 224 VAL A CA 1
ATOM 1744 C C . VAL A 1 224 ? 13.090 16.382 -15.169 1.00 74.75 224 VAL A C 1
ATOM 1746 O O . VAL A 1 224 ? 13.658 16.978 -16.074 1.00 74.75 224 VAL A O 1
ATOM 1749 N N . LEU A 1 225 ? 11.841 15.932 -15.297 1.00 70.75 225 LEU A N 1
ATOM 1750 C CA . LEU A 1 225 ? 11.088 16.018 -16.556 1.00 70.75 225 LEU A CA 1
ATOM 1751 C C . LEU A 1 225 ? 10.601 17.437 -16.898 1.00 70.75 225 LEU A C 1
ATOM 1753 O O . LEU A 1 225 ? 10.219 17.695 -18.037 1.00 70.75 225 LEU A O 1
ATOM 1757 N N . THR A 1 226 ? 10.584 18.356 -15.927 1.00 70.81 226 THR A N 1
ATOM 1758 C CA . THR A 1 226 ? 10.146 19.753 -16.120 1.00 70.81 226 THR A CA 1
ATOM 1759 C C . THR A 1 226 ? 11.282 20.773 -16.007 1.00 70.81 226 THR A C 1
ATOM 1761 O O . THR A 1 226 ? 11.084 21.944 -16.336 1.00 70.81 226 THR A O 1
ATOM 1764 N N . GLY A 1 227 ? 12.468 20.343 -15.570 1.00 65.44 227 GLY A N 1
ATOM 1765 C CA . GLY A 1 227 ? 13.670 21.157 -15.465 1.00 65.44 227 GLY A CA 1
ATOM 1766 C C . GLY A 1 227 ? 14.212 21.522 -16.844 1.00 65.44 227 GLY A C 1
ATOM 1767 O O . GLY A 1 227 ? 14.577 20.665 -17.643 1.00 65.44 227 GLY A O 1
ATOM 1768 N N . ASP A 1 228 ? 14.258 22.819 -17.131 1.00 49.59 228 ASP A N 1
ATOM 1769 C CA . ASP A 1 228 ? 14.704 23.368 -18.411 1.00 49.59 228 ASP A CA 1
ATOM 1770 C C . ASP A 1 228 ? 16.208 23.050 -18.642 1.00 49.59 228 ASP A C 1
ATOM 1772 O O . ASP A 1 228 ? 17.078 23.595 -17.965 1.00 49.59 228 ASP A O 1
ATOM 1776 N N . LYS A 1 229 ? 16.517 22.211 -19.647 1.00 50.94 229 LYS A N 1
ATOM 1777 C CA . LYS A 1 229 ? 17.797 22.182 -20.401 1.00 50.94 229 LYS A CA 1
ATOM 1778 C C . LYS A 1 229 ? 19.090 21.713 -19.700 1.00 50.94 229 LYS A C 1
ATOM 1780 O O . LYS A 1 229 ? 20.150 22.262 -20.011 1.00 50.94 229 LYS A O 1
ATOM 1785 N N . SER A 1 230 ? 19.097 20.668 -18.872 1.00 52.38 230 SER A N 1
ATOM 1786 C CA . SER A 1 230 ? 20.354 19.900 -18.741 1.00 52.38 230 SER A CA 1
ATOM 1787 C C . SER A 1 230 ? 20.546 19.033 -19.997 1.00 52.38 230 SER A C 1
ATOM 1789 O O . SER A 1 230 ? 19.572 18.539 -20.566 1.00 52.38 230 SER A O 1
ATOM 1791 N N . GLU A 1 231 ? 21.781 18.890 -20.494 1.00 52.97 231 GLU A N 1
ATOM 1792 C CA . GLU A 1 231 ? 22.065 18.042 -21.671 1.00 52.97 231 GLU A CA 1
ATOM 1793 C C . GLU A 1 231 ? 21.638 16.580 -21.457 1.00 52.97 231 GLU A C 1
ATOM 1795 O O . GLU A 1 231 ? 21.290 15.911 -22.418 1.00 52.97 231 GLU A O 1
ATOM 1800 N N . GLU A 1 232 ? 21.559 16.139 -20.200 1.00 53.06 232 GLU A N 1
ATOM 1801 C CA . GLU A 1 232 ? 21.172 14.787 -19.772 1.00 53.06 232 GLU A CA 1
ATOM 1802 C C . GLU A 1 232 ? 19.669 14.478 -19.936 1.00 53.06 232 GLU A C 1
ATOM 1804 O O . GLU A 1 232 ? 19.276 13.322 -19.869 1.00 53.06 232 GLU A O 1
ATOM 1809 N N . VAL A 1 233 ? 18.808 15.489 -20.121 1.00 54.31 233 VAL A N 1
ATOM 1810 C CA . VAL A 1 233 ? 17.333 15.325 -20.143 1.00 54.31 233 VAL A CA 1
ATOM 1811 C C . VAL A 1 233 ? 16.749 15.538 -21.547 1.00 54.31 233 VAL A C 1
ATOM 1813 O O . VAL A 1 233 ? 15.583 15.234 -21.794 1.00 54.31 233 VAL A O 1
ATOM 1816 N N . LYS A 1 234 ? 17.544 16.055 -22.495 1.00 49.88 234 LYS A N 1
ATOM 1817 C CA . LYS A 1 234 ? 17.060 16.462 -23.828 1.00 49.88 234 LYS A CA 1
ATOM 1818 C C . LYS A 1 234 ? 16.560 15.310 -24.699 1.00 49.88 234 LYS A C 1
ATOM 1820 O O . LYS A 1 234 ? 15.667 15.550 -25.508 1.00 49.88 234 LYS A O 1
ATOM 1825 N N . ASP A 1 235 ? 17.093 14.108 -24.507 1.00 57.28 235 ASP A N 1
ATOM 1826 C CA . ASP A 1 235 ? 16.812 12.950 -25.364 1.00 57.28 235 ASP A CA 1
ATOM 1827 C C . ASP A 1 235 ? 15.920 11.894 -24.685 1.00 57.28 235 ASP A C 1
ATOM 1829 O O . ASP A 1 235 ? 15.696 10.819 -25.238 1.00 57.28 235 ASP A O 1
ATOM 1833 N N . LEU A 1 236 ? 15.343 12.216 -23.517 1.00 59.75 236 LEU A N 1
ATOM 1834 C CA . LEU A 1 236 ? 14.428 11.324 -22.806 1.00 59.75 236 LEU A CA 1
ATOM 1835 C C . LEU A 1 236 ? 13.142 11.090 -23.602 1.00 59.75 236 LEU A C 1
ATOM 1837 O O . LEU A 1 236 ? 12.294 11.979 -23.745 1.00 59.75 236 LEU A O 1
ATOM 1841 N N . LEU A 1 237 ? 12.958 9.853 -24.058 1.00 59.66 237 LEU A N 1
ATOM 1842 C CA . LEU A 1 237 ? 11.720 9.401 -24.680 1.00 59.66 237 LEU A CA 1
ATOM 1843 C C . LEU A 1 237 ? 10.879 8.648 -23.652 1.00 59.66 237 LEU A C 1
ATOM 1845 O O . LEU A 1 237 ? 11.276 7.609 -23.130 1.00 59.66 237 LEU A O 1
ATOM 1849 N N . LEU A 1 238 ? 9.688 9.184 -23.370 1.00 65.88 238 LEU A N 1
ATOM 1850 C CA . LEU A 1 238 ? 8.716 8.558 -22.480 1.00 65.88 238 LEU A CA 1
ATOM 1851 C C . LEU A 1 238 ? 7.482 8.100 -23.254 1.00 65.88 238 LEU A C 1
ATOM 1853 O O . LEU A 1 238 ? 6.746 8.912 -23.820 1.00 65.88 238 LEU A O 1
ATOM 1857 N N . MET A 1 239 ? 7.199 6.799 -23.198 1.00 68.62 239 MET A N 1
ATOM 1858 C CA . MET A 1 239 ? 5.953 6.225 -23.709 1.00 68.62 239 MET A CA 1
ATOM 1859 C C . MET A 1 239 ? 5.127 5.600 -22.579 1.00 68.62 239 MET A C 1
ATOM 1861 O O . MET A 1 239 ? 5.472 4.542 -22.049 1.00 68.62 239 MET A O 1
ATOM 1865 N N . GLU A 1 240 ? 3.999 6.235 -22.240 1.00 69.94 240 GLU A N 1
ATOM 1866 C CA . GLU A 1 240 ? 2.985 5.673 -21.338 1.00 69.94 240 GLU A CA 1
ATOM 1867 C C . GLU A 1 240 ? 1.933 4.857 -22.109 1.00 69.94 240 GLU A C 1
ATOM 1869 O O . GLU A 1 240 ? 1.444 5.266 -23.164 1.00 69.94 240 GLU A O 1
ATOM 1874 N N . VAL A 1 241 ? 1.513 3.727 -21.535 1.00 67.44 241 VAL A N 1
ATOM 1875 C CA . VAL A 1 241 ? 0.367 2.948 -22.029 1.00 67.44 241 VAL A CA 1
ATOM 1876 C C . VAL A 1 241 ? -0.910 3.483 -21.390 1.00 67.44 241 VAL A C 1
ATOM 1878 O O . VAL A 1 241 ? -0.981 3.666 -20.176 1.00 67.44 241 VAL A O 1
ATOM 1881 N N . VAL A 1 242 ? -1.955 3.706 -22.190 1.00 62.62 242 VAL A N 1
ATOM 1882 C CA . VAL A 1 242 ? -3.274 4.061 -21.653 1.00 62.62 242 VAL A CA 1
ATOM 1883 C C . VAL A 1 242 ? -3.949 2.783 -21.137 1.00 62.62 242 VAL A C 1
ATOM 1885 O O . VAL A 1 242 ? -4.180 1.870 -21.928 1.00 62.62 242 VAL A O 1
ATOM 1888 N N . PRO A 1 243 ? -4.329 2.697 -19.848 1.00 50.25 243 PRO A N 1
ATOM 1889 C CA . PRO A 1 243 ? -4.827 1.452 -19.253 1.00 50.25 243 PRO A CA 1
ATOM 1890 C C . PRO A 1 243 ? -6.218 1.014 -19.750 1.00 50.25 243 PRO A C 1
ATOM 1892 O O . PRO A 1 243 ? -6.724 -0.012 -19.314 1.00 50.25 243 PRO A O 1
ATOM 1895 N N . HIS A 1 244 ? -6.884 1.802 -20.602 1.00 51.84 244 HIS A N 1
ATOM 1896 C CA . HIS A 1 244 ? -8.241 1.533 -21.083 1.00 51.84 244 HIS A CA 1
ATOM 1897 C C . HIS A 1 244 ? -8.319 1.727 -22.599 1.00 51.84 244 HIS A C 1
ATOM 1899 O O . HIS A 1 244 ? -7.793 2.704 -23.133 1.00 51.84 244 HIS A O 1
ATOM 1905 N N . SER A 1 245 ? -9.031 0.828 -23.280 1.00 36.09 245 SER A N 1
ATOM 1906 C CA . SER A 1 245 ? -9.319 0.925 -24.710 1.00 36.09 245 SER A CA 1
ATOM 1907 C C . SER A 1 245 ? -10.109 2.204 -25.008 1.00 36.09 245 SER A C 1
ATOM 1909 O O . SER A 1 245 ? -11.212 2.400 -24.497 1.00 36.09 245 SER A O 1
ATOM 1911 N N . LEU A 1 246 ? -9.557 3.084 -25.844 1.00 42.53 246 LEU A N 1
ATOM 1912 C CA . LEU A 1 246 ? -10.268 4.254 -26.352 1.00 42.53 246 LEU A CA 1
ATOM 1913 C C . LEU A 1 246 ? -11.167 3.808 -27.509 1.00 42.53 246 LEU A C 1
ATOM 1915 O O . LEU A 1 246 ? -10.707 3.644 -28.634 1.00 42.53 246 LEU A O 1
ATOM 1919 N N . ALA A 1 247 ? -12.450 3.586 -27.232 1.00 37.00 247 ALA A N 1
ATOM 1920 C CA . ALA A 1 247 ? -13.445 3.408 -28.282 1.00 37.00 247 ALA A CA 1
ATOM 1921 C C . ALA A 1 247 ? -13.950 4.787 -28.729 1.00 37.00 247 ALA A C 1
ATOM 1923 O O . ALA A 1 247 ? -14.650 5.468 -27.978 1.00 37.00 247 ALA A O 1
ATOM 1924 N N . SER A 1 248 ? -13.616 5.208 -29.950 1.00 39.59 248 SER A N 1
ATOM 1925 C CA . SER A 1 248 ? -14.310 6.320 -30.600 1.00 39.59 248 SER A CA 1
ATOM 1926 C C . SER A 1 248 ? -15.611 5.791 -31.198 1.00 39.59 248 SER A C 1
ATOM 1928 O O . SER A 1 248 ? -15.578 4.997 -32.138 1.00 39.59 248 SER A O 1
ATOM 1930 N N . LYS A 1 249 ? -16.763 6.224 -30.676 1.00 38.28 249 LYS A N 1
ATOM 1931 C CA . LYS A 1 249 ? -17.996 6.177 -31.469 1.00 38.28 249 LYS A CA 1
ATOM 1932 C C . LYS A 1 249 ? -17.842 7.208 -32.587 1.00 38.28 249 LYS A C 1
ATOM 1934 O O . LYS A 1 249 ? -17.746 8.396 -32.287 1.00 38.28 249 LYS A O 1
ATOM 1939 N N . ILE A 1 250 ? -17.742 6.719 -33.821 1.00 37.66 250 ILE A N 1
ATOM 1940 C CA . ILE A 1 250 ? -17.992 7.506 -35.033 1.00 37.66 250 ILE A CA 1
ATOM 1941 C C . ILE A 1 250 ? -19.496 7.770 -35.100 1.00 37.66 250 ILE A C 1
ATOM 1943 O O . ILE A 1 250 ? -20.256 6.824 -34.777 1.00 37.66 250 ILE A O 1
#

pLDDT: mean 86.73, std 13.76, range [36.09, 98.19]